Protein 8C4X (pdb70)

InterPro domains:
  IPR000209 Peptidase S8/S53 domain [PF00082] (148-367)
  IPR010259 Peptidase S8 propeptide/proteinase inhibitor I9 [PF05922] (63-108)
  IPR015500 Peptidase S8, subtilisin-related [PR00723] (141-160)
  IPR015500 Peptidase S8, subtilisin-related [PR00723] (177-190)
  IPR015500 Peptidase S8, subtilisin-related [PR00723] (328-344)
  IPR022398 Peptidase S8, subtilisin, His-active site [PS00137] (181-191)
  IPR023827 Peptidase S8, subtilisin, Asp-active site [PS00136] (146-157)
  IPR023828 Peptidase S8, subtilisin, Ser-active site [PS00138] (329-339)
  IPR034193 Proteinase K-like catalytic domain [cd04077] (119-366)
  IPR036852 Peptidase S8/S53 domain superfamily [G3DSA:3.40.50.200] (111-385)
  IPR036852 Peptidase S8/S53 domain superfamily [SSF52743] (116-366)
  IPR037045 Peptidase S8 propeptide/proteinase inhibitor I9 superfamily [G3DSA:3.30.70.80] (44-109)
  IPR050131 Subtilisin-like serine protease [PTHR43806] (38-366)

Solvent-accessible surface area: 12146 Å² total; per-residue (Å²): 79,67,31,106,110,17,60,4,36,0,0,3,0,0,28,26,58,88,62,118,48,64,80,24,0,56,36,125,26,42,0,67,47,1,9,0,6,1,0,0,0,0,0,62,27,79,8,100,13,0,51,81,48,9,66,29,50,56,24,10,75,77,41,121,2,66,9,50,39,0,13,0,0,0,0,0,0,1,0,0,0,54,36,27,0,0,0,21,34,0,39,0,53,0,0,19,0,0,54,70,91,0,33,11,34,3,3,3,0,0,5,0,0,20,59,0,4,61,76,25,94,112,37,0,0,0,0,0,0,0,4,4,26,134,9,68,6,0,14,58,0,0,38,56,0,2,74,18,22,0,1,0,0,0,2,1,0,47,72,81,38,42,0,38,85,32,0,0,4,21,4,73,27,0,0,0,0,0,0,0,28,49,96,7,28,40,2,89,47,0,0,57,5,92,26,0,39,0,0,0,0,0,17,64,1,25,0,0,52,51,118,38,25,69,45,72,48,57,1,0,1,2,0,0,0,1,0,0,0,0,0,0,2,20,4,41,60,116,35,70,27,56,30,52,62,0,48,57,40,2,40,93,57,11,8,87,52,30,7,82,63,41,50,116,56,10,43,42,34,0,1,12,7,73,64,38,70,121,61,20,101,32,59,120,25,60,108,84,60,34,33,90,28,15,11,0,0,17,8,118,159,79,41,56,13,89,55,9,2,77,146,94,58,12,156,29,79,38,112,5,65,105,0,13,49,0,0,0,0,118,7,87,120,82,50,23,67,131,1,84,62,7,92,14,5,48,40,4,18,15,0,20,62,4,63,46,9

Structure (mmCIF, N/CA/C/O backbone):
data_8C4X
#
_entry.id   8C4X
#
_cell.length_a   40.482
_cell.length_b   64.175
_cell.length_c   62.959
_cell.angle_alpha   90.00
_cell.angle_beta   96.16
_cell.angle_gamma   90.00
#
_symmetry.space_group_name_H-M   'P 1 21 1'
#
loop_
_entity.id
_entity.type
_entity.pdbx_description
1 polymer Protease
2 polymer Protease
3 non-polymer (4S)-2-METHYL-2,4-PENTANEDIOL
4 non-polymer 2-AMINO-2-HYDROXYMETHYL-PROPANE-1,3-DIOL
5 non-polymer 'CALCIUM ION'
6 water water
#
loop_
_atom_site.group_PDB
_atom_site.id
_atom_site.type_symbol
_atom_site.label_atom_id
_atom_site.label_alt_id
_atom_site.label_comp_id
_atom_site.label_asym_id
_atom_site.label_entity_id
_atom_site.label_seq_id
_atom_site.pdbx_PDB_ins_code
_atom_site.Cartn_x
_atom_site.Cartn_y
_atom_site.Cartn_z
_atom_site.occupancy
_atom_site.B_iso_or_equiv
_atom_site.auth_seq_id
_atom_site.auth_comp_id
_atom_site.auth_asym_id
_atom_site.auth_atom_id
_atom_site.pdbx_PDB_model_num
ATOM 1 N N . ALA A 1 1 ? 39.247 22.678 51.409 1.00 18.07 1 ALA A N 1
ATOM 2 C CA . ALA A 1 1 ? 39.408 24.052 51.881 1.00 16.29 1 ALA A CA 1
ATOM 3 C C . ALA A 1 1 ? 38.069 24.598 52.351 1.00 14.58 1 ALA A C 1
ATOM 4 O O . ALA A 1 1 ? 37.021 24.152 51.898 1.00 14.50 1 ALA A O 1
ATOM 6 N N . THR A 1 2 ? 38.102 25.583 53.239 1.00 14.00 2 THR A N 1
ATOM 7 C CA . THR A 1 2 ? 36.891 26.215 53.740 1.00 13.59 2 THR A CA 1
ATOM 8 C C . THR A 1 2 ? 37.021 27.721 53.619 1.00 14.59 2 THR A C 1
ATOM 9 O O . THR A 1 2 ? 38.000 28.309 54.092 1.00 17.87 2 THR A O 1
ATOM 13 N N . GLN A 1 3 ? 36.044 28.337 52.960 1.00 12.23 3 GLN A N 1
ATOM 14 C CA . GLN A 1 3 ? 35.905 29.785 52.921 1.00 13.58 3 GLN A CA 1
ATOM 15 C C . GLN A 1 3 ? 35.020 30.185 54.092 1.00 17.94 3 GLN A C 1
ATOM 16 O O . GLN A 1 3 ? 33.816 29.902 54.099 1.00 16.16 3 GLN A O 1
ATOM 22 N N . ASN A 1 4 ? 35.614 30.812 55.096 1.00 17.10 4 ASN A N 1
ATOM 23 C CA . ASN A 1 4 ? 34.829 31.261 56.228 1.00 20.22 4 ASN A CA 1
ATOM 24 C C . ASN A 1 4 ? 34.198 32.611 55.915 1.00 15.28 4 ASN A C 1
ATOM 25 O O . ASN A 1 4 ? 34.778 33.441 55.205 1.00 18.26 4 ASN A O 1
ATOM 30 N N . ASN A 1 5 ? 32.978 32.802 56.402 1.00 14.94 5 ASN A N 1
ATOM 31 C CA . ASN A 1 5 ? 32.211 34.018 56.158 1.00 15.38 5 ASN A CA 1
ATOM 32 C C . ASN A 1 5 ? 32.149 34.377 54.672 1.00 17.08 5 ASN A C 1
ATOM 33 O O . ASN A 1 5 ? 32.529 35.486 54.276 1.00 16.88 5 ASN A O 1
ATOM 38 N N . PRO A 1 6 ? 31.666 33.474 53.824 1.00 15.88 6 PRO A N 1
ATOM 39 C CA . PRO A 1 6 ? 31.506 33.811 52.408 1.00 16.16 6 PRO A CA 1
ATOM 40 C C . PRO A 1 6 ? 30.651 35.057 52.255 1.00 14.21 6 PRO A C 1
ATOM 41 O O . PRO A 1 6 ? 29.674 35.248 52.998 1.00 15.85 6 PRO A O 1
ATOM 45 N N . PRO A 1 7 ? 30.984 35.928 51.300 1.00 14.16 7 PRO A N 1
ATOM 46 C CA . PRO A 1 7 ? 30.263 37.201 51.147 1.00 13.73 7 PRO A CA 1
ATOM 47 C C . PRO A 1 7 ? 28.904 37.088 50.475 1.00 14.68 7 PRO A C 1
ATOM 48 O O . PRO A 1 7 ? 28.246 38.112 50.264 1.00 17.81 7 PRO A O 1
ATOM 52 N N . SER A 1 8 ? 28.479 35.889 50.099 1.00 12.04 8 SER A N 1
ATOM 53 C CA . SER A 1 8 ? 27.120 35.662 49.634 1.00 11.93 8 SER A CA 1
ATOM 54 C C . SER A 1 8 ? 26.578 34.437 50.343 1.00 11.49 8 SER A C 1
ATOM 55 O O . SER A 1 8 ? 27.247 33.397 50.388 1.00 12.56 8 SER A O 1
ATOM 58 N N . TRP A 1 9 ? 25.360 34.551 50.881 1.00 12.93 9 TRP A N 1
ATOM 59 C CA . TRP A 1 9 ? 24.768 33.449 51.626 1.00 11.27 9 TRP A CA 1
ATOM 60 C C . TRP A 1 9 ? 24.494 32.243 50.748 1.00 8.87 9 TRP A C 1
ATOM 61 O O . TRP A 1 9 ? 24.366 31.129 51.269 1.00 11.69 9 TRP A O 1
ATOM 72 N N . GLY A 1 10 ? 24.405 32.446 49.433 1.00 11.80 10 GLY A N 1
ATOM 73 C CA . GLY A 1 10 ? 24.103 31.332 48.548 1.00 9.94 10 GLY A CA 1
ATOM 74 C C . GLY A 1 10 ? 25.158 30.247 48.601 1.00 10.43 10 GLY A C 1
ATOM 75 O O . GLY A 1 10 ? 24.838 29.058 48.635 1.00 10.12 10 GLY A O 1
ATOM 76 N N . LEU A 1 11 ? 26.435 30.638 48.594 1.00 10.22 11 LEU A N 1
ATOM 77 C CA . LEU A 1 11 ? 27.507 29.656 48.743 1.00 9.60 11 LEU A CA 1
ATOM 78 C C . LEU A 1 11 ? 27.369 28.897 50.058 1.00 9.30 11 LEU A C 1
ATOM 79 O O . LEU A 1 11 ? 27.473 27.668 50.106 1.00 12.23 11 LEU A O 1
ATOM 84 N N . ASP A 1 12 ? 27.183 29.644 51.146 1.00 10.85 12 ASP A N 1
ATOM 85 C CA . ASP A 1 12 ? 26.950 29.068 52.464 1.00 12.04 12 ASP A CA 1
ATOM 86 C C . ASP A 1 12 ? 25.853 28.003 52.424 1.00 10.96 12 ASP A C 1
ATOM 87 O O . ASP A 1 12 ? 26.017 26.893 52.948 1.00 12.33 12 ASP A O 1
ATOM 92 N N . ARG A 1 13 ? 24.721 28.326 51.790 1.00 10.11 13 ARG A N 1
ATOM 93 C CA . ARG A 1 13 ? 23.557 27.453 51.847 1.00 10.56 13 ARG A CA 1
ATOM 94 C C . ARG A 1 13 ? 23.782 26.127 51.116 1.00 11.53 13 ARG A C 1
ATOM 95 O O . ARG A 1 13 ? 23.257 25.089 51.542 1.00 10.62 13 ARG A O 1
ATOM 103 N N . ILE A 1 14 ? 24.479 26.142 49.968 1.00 12.52 14 ILE A N 1
ATOM 104 C CA . ILE A 1 14 ? 24.510 24.930 49.148 1.00 11.70 14 ILE A CA 1
ATOM 105 C C . ILE A 1 14 ? 25.456 23.866 49.674 1.00 11.93 14 ILE A C 1
ATOM 106 O O . ILE A 1 14 ? 25.469 22.746 49.147 1.00 13.44 14 ILE A O 1
ATOM 111 N N . ASP A 1 15 ? 26.227 24.155 50.716 1.00 13.23 15 ASP A N 1
ATOM 112 C CA A ASP A 1 15 ? 27.166 23.209 51.289 0.65 12.10 15 ASP A CA 1
ATOM 113 C CA B ASP A 1 15 ? 27.135 23.141 51.244 0.35 12.18 15 ASP A CA 1
ATOM 114 C C . ASP A 1 15 ? 26.641 22.572 52.571 1.00 13.91 15 ASP A C 1
ATOM 115 O O . ASP A 1 15 ? 27.422 21.992 53.331 1.00 16.73 15 ASP A O 1
ATOM 124 N N . GLN A 1 16 ? 25.341 22.687 52.842 1.00 12.84 16 GLN A N 1
ATOM 125 C CA . GLN A 1 16 ? 24.772 22.112 54.049 1.00 12.24 16 GLN A CA 1
ATOM 126 C C . GLN A 1 16 ? 23.321 21.749 53.780 1.00 15.06 16 GLN A C 1
ATOM 127 O O . GLN A 1 16 ? 22.685 22.276 52.865 1.00 14.31 16 GLN A O 1
ATOM 133 N N . THR A 1 17 ? 22.798 20.844 54.602 1.00 14.55 17 THR A N 1
ATOM 134 C CA . THR A 1 17 ? 21.441 20.359 54.379 1.00 14.03 17 THR A CA 1
ATOM 135 C C . THR A 1 17 ? 20.404 21.301 54.983 1.00 14.59 17 THR A C 1
ATOM 136 O O . THR A 1 17 ? 19.471 21.728 54.297 1.00 12.37 17 THR A O 1
ATOM 140 N N . ASN A 1 18 ? 20.560 21.669 56.251 1.00 13.71 18 ASN A N 1
ATOM 141 C CA . ASN A 1 18 ? 19.543 22.444 56.948 1.00 14.90 18 ASN A CA 1
ATOM 142 C C . ASN A 1 18 ? 20.086 23.799 57.379 1.00 14.09 18 ASN A C 1
ATOM 143 O O . ASN A 1 18 ? 21.289 23.963 57.597 1.00 15.96 18 ASN A O 1
ATOM 148 N N . LEU A 1 19 ? 19.182 24.772 57.517 1.00 14.13 19 LEU A N 1
ATOM 149 C CA . LEU A 1 19 ? 19.490 25.975 58.272 1.00 14.09 19 LEU A CA 1
ATOM 150 C C . LEU A 1 19 ? 19.726 25.597 59.739 1.00 14.44 19 LEU A C 1
ATOM 151 O O . LEU A 1 19 ? 19.280 24.545 60.198 1.00 16.42 19 LEU A O 1
ATOM 156 N N . PRO A 1 20 ? 20.427 26.443 60.499 1.00 13.83 20 PRO A N 1
ATOM 157 C CA . PRO A 1 20 ? 20.903 27.783 60.157 1.00 14.38 20 PRO A CA 1
ATOM 158 C C . PRO A 1 20 ? 22.172 27.778 59.329 1.00 14.81 20 PRO A C 1
ATOM 159 O O . PRO A 1 20 ? 22.939 26.818 59.393 1.00 15.91 20 PRO A O 1
ATOM 163 N N . LEU A 1 21 ? 22.380 28.855 58.573 1.00 12.91 21 LEU A N 1
ATOM 164 C CA . LEU A 1 21 ? 23.608 29.016 57.799 1.00 13.31 21 LEU A CA 1
ATOM 165 C C . LEU A 1 21 ? 24.835 28.874 58.692 1.00 17.55 21 LEU A C 1
ATOM 166 O O . LEU A 1 21 ? 24.882 29.409 59.804 1.00 18.57 21 LEU A O 1
ATOM 171 N N . SER A 1 22 ? 25.841 28.153 58.195 1.00 14.72 22 SER A N 1
ATOM 172 C CA . SER A 1 22 ? 27.064 27.925 58.957 1.00 13.93 22 SER A CA 1
ATOM 173 C C . SER A 1 22 ? 28.073 29.054 58.821 1.00 13.69 22 SER A C 1
ATOM 174 O O . SER A 1 22 ? 29.109 29.020 59.501 1.00 18.39 22 SER A O 1
ATOM 177 N N . ARG A 1 23 ? 27.802 30.047 57.979 1.00 14.23 23 ARG A N 1
ATOM 178 C CA . ARG A 1 23 ? 28.769 31.101 57.688 1.00 13.52 23 ARG A CA 1
ATOM 179 C C . ARG A 1 23 ? 30.075 30.495 57.172 1.00 15.35 23 ARG A C 1
ATOM 180 O O . ARG A 1 23 ? 31.169 30.918 57.547 1.00 17.19 23 ARG A O 1
ATOM 184 N N . SER A 1 24 ? 29.959 29.459 56.340 1.00 14.12 24 SER A N 1
ATOM 185 C CA . SER A 1 24 ? 31.147 28.827 55.781 1.00 16.50 24 SER A CA 1
ATOM 186 C C . SER A 1 24 ? 30.779 28.055 54.519 1.00 15.63 24 SER A C 1
ATOM 187 O O . SER A 1 24 ? 29.671 27.523 54.390 1.00 14.04 24 SER A O 1
ATOM 190 N N . TYR A 1 25 ? 31.733 27.998 53.592 1.00 12.98 25 TYR A N 1
ATOM 191 C CA . TYR A 1 25 ? 31.588 27.269 52.339 1.00 12.03 25 TYR A CA 1
ATOM 192 C C . TYR A 1 25 ? 32.811 26.375 52.174 1.00 10.48 25 TYR A C 1
ATOM 193 O O . TYR A 1 25 ? 33.927 26.873 52.005 1.00 13.23 25 TYR A O 1
ATOM 202 N N . THR A 1 26 ? 32.609 25.065 52.243 1.00 11.11 26 THR A N 1
ATOM 203 C CA . THR A 1 26 ? 33.687 24.099 52.091 1.00 12.35 26 THR A CA 1
ATOM 204 C C . THR A 1 26 ? 33.705 23.555 50.667 1.00 14.06 26 THR A C 1
ATOM 205 O O . THR A 1 26 ? 32.657 23.302 50.069 1.00 14.35 26 THR A O 1
ATOM 209 N N . TYR A 1 27 ? 34.905 23.401 50.116 1.00 13.04 27 TYR A N 1
ATOM 210 C CA . TYR A 1 27 ? 35.038 22.871 48.769 1.00 15.39 27 TYR A CA 1
ATOM 211 C C . TYR A 1 27 ? 36.303 22.037 48.709 1.00 13.93 27 TYR A C 1
ATOM 212 O O . TYR A 1 27 ? 37.350 22.435 49.241 1.00 17.80 27 TYR A O 1
ATOM 221 N N A ASN A 1 28 ? 36.186 20.841 48.147 0.44 13.03 28 ASN A N 1
ATOM 222 N N B ASN A 1 28 ? 36.221 20.911 47.992 0.56 12.81 28 ASN A N 1
ATOM 223 C CA A ASN A 1 28 ? 37.392 20.116 47.790 0.44 15.65 28 ASN A CA 1
ATOM 224 C CA B ASN A 1 28 ? 37.347 20.003 47.824 0.56 15.65 28 ASN A CA 1
ATOM 225 C C A ASN A 1 28 ? 37.876 20.602 46.435 0.44 15.49 28 ASN A C 1
ATOM 226 C C B ASN A 1 28 ? 37.822 19.868 46.380 0.56 16.48 28 ASN A C 1
ATOM 227 O O A ASN A 1 28 ? 38.922 21.248 46.318 0.44 13.89 28 ASN A O 1
ATOM 228 O O B ASN A 1 28 ? 38.864 19.249 46.150 0.56 19.18 28 ASN A O 1
ATOM 237 N N . SER A 1 29 ? 37.068 20.390 45.415 1.00 15.97 29 SER A N 1
ATOM 238 C CA . SER A 1 29 ? 37.498 20.736 44.076 1.00 14.06 29 SER A CA 1
ATOM 239 C C . SER A 1 29 ? 37.301 22.231 43.894 1.00 10.89 29 SER A C 1
ATOM 240 O O . SER A 1 29 ? 36.442 22.841 44.536 1.00 12.71 29 SER A O 1
ATOM 243 N N . THR A 1 30 ? 38.090 22.815 43.000 1.00 10.40 30 THR A N 1
ATOM 244 C CA . THR A 1 30 ? 37.866 24.181 42.562 1.00 10.76 30 THR A CA 1
ATOM 245 C C . THR A 1 30 ? 37.387 24.235 41.121 1.00 12.06 30 THR A C 1
ATOM 246 O O . THR A 1 30 ? 37.260 25.325 40.567 1.00 10.47 30 THR A O 1
ATOM 250 N N . GLY A 1 31 ? 37.135 23.090 40.493 1.00 9.92 31 GLY A N 1
ATOM 251 C CA . GLY A 1 31 ? 36.755 23.111 39.091 1.00 8.89 31 GLY A CA 1
ATOM 252 C C . GLY A 1 31 ? 37.885 23.438 38.140 1.00 10.22 31 GLY A C 1
ATOM 253 O O . GLY A 1 31 ? 37.632 23.798 36.987 1.00 11.34 31 GLY A O 1
ATOM 254 N N . ALA A 1 32 ? 39.130 23.277 38.576 1.00 10.00 32 ALA A N 1
ATOM 255 C CA . ALA A 1 32 ? 40.261 23.596 37.717 1.00 11.60 32 ALA A CA 1
ATOM 256 C C . ALA A 1 32 ? 40.234 22.727 36.467 1.00 11.69 32 ALA A C 1
ATOM 257 O O . ALA A 1 32 ? 40.040 21.509 36.542 1.00 12.42 32 ALA A O 1
ATOM 259 N N . GLY A 1 33 ? 40.422 23.361 35.314 1.00 9.56 33 GLY A N 1
ATOM 260 C CA . GLY A 1 33 ? 40.423 22.665 34.047 1.00 9.68 33 GLY A CA 1
ATOM 261 C C . GLY A 1 33 ? 39.061 22.488 33.408 1.00 10.13 33 GLY A C 1
ATOM 262 O O . GLY A 1 33 ? 38.985 21.976 32.283 1.00 11.59 33 GLY A O 1
ATOM 263 N N . VAL A 1 34 ? 37.983 22.879 34.083 1.00 10.05 34 VAL A N 1
ATOM 264 C CA . VAL A 1 34 ? 36.655 22.828 33.491 1.00 9.41 34 VAL A CA 1
ATOM 265 C C . VAL A 1 34 ? 36.342 24.182 32.878 1.00 7.16 34 VAL A C 1
ATOM 266 O O . VAL A 1 34 ? 36.727 25.231 33.415 1.00 10.20 34 VAL A O 1
ATOM 270 N N . ASN A 1 35 ? 35.653 24.165 31.743 1.00 7.76 35 ASN A N 1
ATOM 271 C CA . ASN A 1 35 ? 35.268 25.380 31.036 1.00 7.80 35 ASN A CA 1
ATOM 272 C C . ASN A 1 35 ? 33.789 25.662 31.252 1.00 9.92 35 ASN A C 1
ATOM 273 O O . ASN A 1 35 ? 32.945 24.822 30.935 1.00 10.51 35 ASN A O 1
ATOM 278 N N . ALA A 1 36 ? 33.486 26.844 31.792 1.00 7.53 36 ALA A N 1
ATOM 279 C CA . ALA A 1 36 ? 32.121 27.253 32.112 1.00 7.09 36 ALA A CA 1
ATOM 280 C C . ALA A 1 36 ? 31.736 28.379 31.157 1.00 9.13 36 ALA A C 1
ATOM 281 O O . ALA A 1 36 ? 32.287 29.486 31.247 1.00 9.56 36 ALA A O 1
ATOM 283 N N . TYR A 1 37 ? 30.809 28.087 30.239 1.00 8.63 37 TYR A N 1
ATOM 284 C CA . TYR A 1 37 ? 30.388 29.035 29.210 1.00 7.97 37 TYR A CA 1
ATOM 285 C C . TYR A 1 37 ? 29.189 29.826 29.729 1.00 8.23 37 TYR A C 1
ATOM 286 O O . TYR A 1 37 ? 28.118 29.262 29.979 1.00 10.35 37 TYR A O 1
ATOM 295 N N . ILE A 1 38 ? 29.384 31.124 29.925 1.00 9.41 38 ILE A N 1
ATOM 296 C CA . ILE A 1 38 ? 28.372 32.006 30.497 1.00 7.54 38 ILE A CA 1
ATOM 297 C C . ILE A 1 38 ? 27.689 32.700 29.327 1.00 9.05 38 ILE A C 1
ATOM 298 O O . ILE A 1 38 ? 28.236 33.640 28.748 1.00 9.00 38 ILE A O 1
ATOM 303 N N . ILE A 1 39 ? 26.490 32.236 28.984 1.00 7.06 39 ILE A N 1
ATOM 304 C CA . ILE A 1 39 ? 25.750 32.731 27.826 1.00 8.83 39 ILE A CA 1
ATOM 305 C C . ILE A 1 39 ? 24.839 33.823 28.368 1.00 8.98 39 ILE A C 1
ATOM 306 O O . ILE A 1 39 ? 23.828 33.540 29.016 1.00 9.53 39 ILE A O 1
ATOM 311 N N . ASP A 1 40 ? 25.222 35.078 28.151 1.00 7.37 40 ASP A N 1
ATOM 312 C CA . ASP A 1 40 ? 24.629 36.154 28.932 1.00 8.82 40 ASP A CA 1
ATOM 313 C C . ASP A 1 40 ? 24.992 37.489 28.301 1.00 8.88 40 ASP A C 1
ATOM 314 O O . ASP A 1 40 ? 25.151 37.583 27.082 1.00 9.51 40 ASP A O 1
ATOM 319 N N . THR A 1 41 ? 25.159 38.520 29.121 1.00 9.67 41 THR A N 1
ATOM 320 C CA . THR A 1 41 ? 25.496 39.844 28.605 1.00 8.86 41 THR A CA 1
ATOM 321 C C . THR A 1 41 ? 26.985 40.025 28.352 1.00 8.69 41 THR A C 1
ATOM 322 O O . THR A 1 41 ? 27.402 41.149 28.035 1.00 10.35 41 THR A O 1
ATOM 326 N N . GLY A 1 42 ? 27.791 38.968 28.456 1.00 9.78 42 GLY A N 1
ATOM 327 C CA . GLY A 1 42 ? 29.235 39.103 28.417 1.00 10.25 42 GLY A CA 1
ATOM 328 C C . GLY A 1 42 ? 29.806 39.105 29.819 1.00 10.82 42 GLY A C 1
ATOM 329 O O . GLY A 1 42 ? 29.085 39.093 30.819 1.00 11.26 42 GLY A O 1
ATOM 330 N N . ILE A 1 43 ? 31.139 39.125 29.899 1.00 11.19 43 ILE A N 1
ATOM 331 C CA . ILE A 1 43 ? 31.830 39.173 31.182 1.00 12.34 43 ILE A CA 1
ATOM 332 C C . ILE A 1 43 ? 32.730 40.400 31.218 1.00 8.95 43 ILE A C 1
ATOM 333 O O . ILE A 1 43 ? 33.424 40.700 30.237 1.00 10.89 43 ILE A O 1
ATOM 338 N N . TYR A 1 44 ? 32.711 41.108 32.351 1.00 9.63 44 TYR A N 1
ATOM 339 C CA . TYR A 1 44 ? 33.719 42.128 32.640 1.00 10.74 44 TYR A CA 1
ATOM 340 C C . TYR A 1 44 ? 34.935 41.359 33.139 1.00 10.19 44 TYR A C 1
ATOM 341 O O . TYR A 1 44 ? 35.097 41.113 34.339 1.00 10.68 44 TYR A O 1
ATOM 350 N N . THR A 1 45 ? 35.783 40.956 32.185 1.00 11.78 45 THR A N 1
ATOM 351 C CA . THR A 1 45 ? 36.837 39.979 32.454 1.00 12.05 45 THR A CA 1
ATOM 352 C C . THR A 1 45 ? 37.928 40.518 33.367 1.00 11.41 45 THR A C 1
ATOM 353 O O . THR A 1 45 ? 38.665 39.722 33.960 1.00 13.35 45 THR A O 1
ATOM 357 N N . ALA A 1 46 ? 38.049 41.835 33.503 1.00 11.14 46 ALA A N 1
ATOM 358 C CA . ALA A 1 46 ? 39.089 42.420 34.335 1.00 13.84 46 ALA A CA 1
ATOM 359 C C . ALA A 1 46 ? 38.764 42.389 35.820 1.00 14.03 46 ALA A C 1
ATOM 360 O O . ALA A 1 46 ? 39.631 42.728 36.627 1.00 17.84 46 ALA A O 1
ATOM 362 N N . HIS A 1 47 ? 37.551 41.998 36.204 1.00 12.51 47 HIS A N 1
ATOM 363 C CA . HIS A 1 47 ? 37.193 41.991 37.617 1.00 11.55 47 HIS A CA 1
ATOM 364 C C . HIS A 1 47 ? 38.206 41.196 38.433 1.00 12.81 47 HIS A C 1
ATOM 365 O O . HIS A 1 47 ? 38.615 40.096 38.052 1.00 12.95 47 HIS A O 1
ATOM 372 N N . SER A 1 48 ? 38.585 41.746 39.591 1.00 12.16 48 SER A N 1
ATOM 373 C CA . SER A 1 48 ? 39.612 41.096 40.399 1.00 13.03 48 SER A CA 1
ATOM 374 C C . SER A 1 48 ? 39.187 39.713 40.891 1.00 11.45 48 SER A C 1
ATOM 375 O O . SER A 1 48 ? 40.054 38.865 41.147 1.00 11.40 48 SER A O 1
ATOM 378 N N . ASP A 1 49 ? 37.879 39.462 41.036 1.00 11.74 49 ASP A N 1
ATOM 379 C CA . ASP A 1 49 ? 37.452 38.161 41.547 1.00 11.15 49 ASP A CA 1
ATOM 380 C C . ASP A 1 49 ? 37.633 37.044 40.533 1.00 9.86 49 ASP A C 1
ATOM 381 O O . ASP A 1 49 ? 37.487 35.872 40.898 1.00 11.03 49 ASP A O 1
ATOM 386 N N . PHE A 1 50 ? 37.942 37.361 39.285 1.00 10.38 50 PHE A N 1
ATOM 387 C CA . PHE A 1 50 ? 38.184 36.332 38.298 1.00 9.10 50 PHE A CA 1
ATOM 388 C C . PHE A 1 50 ? 39.659 36.002 38.150 1.00 8.24 50 PHE A C 1
ATOM 389 O O . PHE A 1 50 ? 39.990 35.078 37.404 1.00 9.75 50 PHE A O 1
ATOM 397 N N . GLY A 1 51 ? 40.550 36.729 38.819 1.00 10.24 51 GLY A N 1
ATOM 398 C CA . GLY A 1 51 ? 41.947 36.543 38.462 1.00 9.33 51 GLY A CA 1
ATOM 399 C C . GLY A 1 51 ? 42.098 36.720 36.967 1.00 11.88 51 GLY A C 1
ATOM 400 O O . GLY A 1 51 ? 41.505 37.626 36.371 1.00 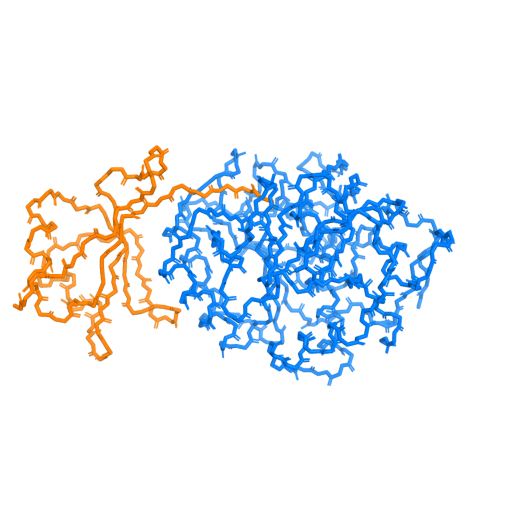12.68 51 GLY A O 1
ATOM 401 N N . GLY A 1 52 ? 42.876 35.837 36.338 1.00 10.75 52 GLY A N 1
ATOM 402 C CA . GLY A 1 52 ? 43.018 35.864 34.891 1.00 11.89 52 GLY A CA 1
ATOM 403 C C . GLY A 1 52 ? 42.170 34.822 34.188 1.00 9.38 52 GLY A C 1
ATOM 404 O O . GLY A 1 52 ? 42.427 34.483 33.028 1.00 10.61 52 GLY A O 1
ATOM 405 N N . ARG A 1 53 ? 41.142 34.311 34.879 1.00 10.03 53 ARG A N 1
ATOM 406 C CA . ARG A 1 53 ? 40.427 33.123 34.418 1.00 8.49 53 ARG A CA 1
ATOM 407 C C . ARG A 1 53 ? 39.245 33.416 33.511 1.00 11.03 53 ARG A C 1
ATOM 408 O O . ARG A 1 53 ? 38.637 32.462 33.006 1.00 11.25 53 ARG A O 1
ATOM 416 N N . ALA A 1 54 ? 38.878 34.681 33.308 1.00 10.94 54 ALA A N 1
ATOM 417 C CA . ALA A 1 54 ? 37.732 35.029 32.479 1.00 11.40 54 ALA A CA 1
ATOM 418 C C . ALA A 1 54 ? 38.186 35.599 31.142 1.00 9.74 54 ALA A C 1
ATOM 419 O O . ALA A 1 54 ? 39.001 36.532 31.085 1.00 12.37 54 ALA A O 1
ATOM 421 N N . THR A 1 55 ? 37.619 35.061 30.071 1.00 8.81 55 THR A N 1
ATOM 422 C CA . THR A 1 55 ? 37.879 35.508 28.712 1.00 10.93 55 THR A CA 1
ATOM 423 C C . THR A 1 55 ? 36.578 35.402 27.942 1.00 11.02 55 THR A C 1
ATOM 424 O O . THR A 1 55 ? 35.891 34.384 28.043 1.00 13.11 55 THR A O 1
ATOM 428 N N . ASN A 1 56 ? 36.232 36.431 27.182 1.00 11.10 56 ASN A N 1
ATOM 429 C CA . ASN A 1 56 ? 35.088 36.318 26.290 1.00 10.22 56 ASN A CA 1
ATOM 430 C C . ASN A 1 56 ? 35.522 35.655 24.990 1.00 12.11 56 ASN A C 1
ATOM 431 O O . ASN A 1 56 ? 36.577 35.974 24.435 1.00 15.75 56 ASN A O 1
ATOM 436 N N . VAL A 1 57 ? 34.718 34.703 24.523 1.00 10.14 57 VAL A N 1
ATOM 437 C CA . VAL A 1 57 ? 35.086 33.895 23.369 1.00 11.04 57 VAL A CA 1
ATOM 438 C C . VAL A 1 57 ? 34.149 34.080 22.187 1.00 11.27 57 VAL A C 1
ATOM 439 O O . VAL A 1 57 ? 34.513 33.684 21.066 1.00 14.27 57 VAL A O 1
ATOM 443 N N . TYR A 1 58 ? 32.965 34.669 22.371 1.00 9.64 58 TYR A N 1
ATOM 444 C CA . TYR A 1 58 ? 32.049 34.857 21.255 1.00 11.75 58 TYR A CA 1
ATOM 445 C C . TYR A 1 58 ? 31.093 35.994 21.570 1.00 10.87 58 TYR A C 1
ATOM 446 O O . TYR A 1 58 ? 30.694 36.175 22.722 1.00 11.06 58 TYR A O 1
ATOM 455 N N . ASP A 1 59 ? 30.740 36.765 20.542 1.00 11.70 59 ASP A N 1
ATOM 456 C CA . ASP A 1 59 ? 29.785 37.863 20.676 1.00 12.40 59 ASP A CA 1
ATOM 457 C C . ASP A 1 59 ? 28.826 37.763 19.497 1.00 12.05 59 ASP A C 1
ATOM 458 O O . ASP A 1 59 ? 29.231 37.978 18.351 1.00 13.31 59 ASP A O 1
ATOM 463 N N . ALA A 1 60 ? 27.564 37.413 19.772 1.00 11.09 60 ALA A N 1
ATOM 464 C CA . ALA A 1 60 ? 26.552 37.235 18.737 1.00 11.36 60 ALA A CA 1
ATOM 465 C C . ALA A 1 60 ? 26.028 38.552 18.175 1.00 13.01 60 ALA A C 1
ATOM 466 O O . ALA A 1 60 ? 25.322 38.541 17.159 1.00 13.80 60 ALA A O 1
ATOM 468 N N . LEU A 1 61 ? 26.355 39.675 18.810 1.00 11.26 61 LEU A N 1
ATOM 469 C CA . LEU A 1 61 ? 25.806 40.977 18.470 1.00 13.10 61 LEU A CA 1
ATOM 470 C C . LEU A 1 61 ? 26.776 41.828 17.670 1.00 17.61 61 LEU A C 1
ATOM 471 O O . LEU A 1 61 ? 26.481 42.995 17.401 1.00 21.35 61 LEU A O 1
ATOM 476 N N . GLY A 1 62 ? 27.924 41.279 17.300 1.00 15.57 62 GLY A N 1
ATOM 477 C CA . GLY A 1 62 ? 28.932 42.056 16.606 1.00 18.78 62 GLY A CA 1
ATOM 478 C C . GLY A 1 62 ? 29.786 42.934 17.489 1.00 22.82 62 GLY A C 1
ATOM 479 O O . GLY A 1 62 ? 30.544 43.758 16.964 1.00 21.01 62 GLY A O 1
ATOM 480 N N . GLY A 1 63 ? 29.691 42.791 18.808 1.00 15.09 63 GLY A N 1
ATOM 481 C CA . GLY A 1 63 ? 30.511 43.548 19.730 1.00 14.41 63 GLY A CA 1
ATOM 482 C C . GLY A 1 63 ? 31.775 42.810 20.136 1.00 14.22 63 GLY A C 1
ATOM 483 O O . GLY A 1 63 ? 32.177 41.816 19.524 1.00 14.08 63 GLY A O 1
ATOM 484 N N . ASN A 1 64 ? 32.401 43.298 21.208 1.00 14.49 64 ASN A N 1
ATOM 485 C CA . ASN A 1 64 ? 33.702 42.783 21.620 1.00 16.38 64 ASN A CA 1
ATOM 486 C C . ASN A 1 64 ? 33.623 41.792 22.774 1.00 12.97 64 ASN A C 1
ATOM 487 O O . ASN A 1 64 ? 34.656 41.468 23.370 1.00 16.32 64 ASN A O 1
ATOM 492 N N . GLY A 1 65 ? 32.433 41.295 23.102 1.00 10.61 65 GLY A N 1
ATOM 493 C CA . GLY A 1 65 ? 32.280 40.326 24.168 1.00 10.29 65 GLY A CA 1
ATOM 494 C C . GLY A 1 65 ? 32.168 40.902 25.563 1.00 9.65 65 GLY A C 1
ATOM 495 O O . GLY A 1 65 ? 31.637 40.220 26.456 1.00 11.43 65 GLY A O 1
ATOM 496 N N . GLN A 1 66 ? 32.617 42.137 25.783 1.00 10.60 66 GLN A N 1
ATOM 497 C CA . GLN A 1 66 ? 32.648 42.693 27.129 1.00 9.76 66 GLN A CA 1
ATOM 498 C C . GLN A 1 66 ? 31.253 43.005 27.667 1.00 10.34 66 GLN A C 1
ATOM 499 O O . GLN A 1 66 ? 30.384 43.518 26.953 1.00 12.88 66 GLN A O 1
ATOM 505 N N . ASP A 1 67 ? 31.056 42.704 28.946 1.00 9.38 67 ASP A N 1
ATOM 506 C CA . ASP A 1 67 ? 29.819 43.053 29.628 1.00 10.05 67 ASP A CA 1
ATOM 507 C C . ASP A 1 67 ? 29.682 44.575 29.714 1.00 12.65 67 ASP A C 1
ATOM 508 O O . ASP A 1 67 ? 30.601 45.263 30.166 1.00 14.62 67 ASP A O 1
ATOM 513 N N . CYS A 1 68 ? 28.545 45.112 29.246 1.00 11.48 68 CYS A N 1
ATOM 514 C CA . CYS A 1 68 ? 28.204 46.513 29.498 1.00 11.08 68 CYS A CA 1
ATOM 515 C C . CYS A 1 68 ? 26.890 46.633 30.262 1.00 13.68 68 CYS A C 1
ATOM 516 O O . CYS A 1 68 ? 26.299 47.722 30.338 1.00 12.67 68 CYS A O 1
ATOM 519 N N . ASN A 1 69 ? 26.426 45.530 30.846 1.00 10.59 69 ASN A N 1
ATOM 520 C CA . ASN A 1 69 ? 25.235 45.519 31.685 1.00 10.42 69 ASN A CA 1
ATOM 521 C C . ASN A 1 69 ? 25.547 45.248 33.148 1.00 12.74 69 ASN A C 1
ATOM 522 O O . ASN A 1 69 ? 25.087 45.975 34.035 1.00 12.59 69 ASN A O 1
ATOM 527 N N . GLY A 1 70 ? 26.311 44.187 33.415 1.00 9.41 70 GLY A N 1
ATOM 528 C CA . GLY A 1 70 ? 26.631 43.741 34.760 1.00 8.77 70 GLY A CA 1
ATOM 529 C C . GLY A 1 70 ? 26.112 42.348 35.056 1.00 10.61 70 GLY A C 1
ATOM 530 O O . GLY A 1 70 ? 26.739 41.605 35.809 1.00 11.62 70 GLY A O 1
ATOM 531 N N . HIS A 1 71 ? 24.972 41.990 34.469 1.00 9.30 71 HIS A N 1
ATOM 532 C CA . HIS A 1 71 ? 24.315 40.725 34.768 1.00 9.51 71 HIS A CA 1
ATOM 533 C C . HIS A 1 71 ? 25.240 39.536 34.523 1.00 9.62 71 HIS A C 1
ATOM 534 O O . HIS A 1 71 ? 25.382 38.659 35.383 1.00 8.89 71 HIS A O 1
ATOM 541 N N . GLY A 1 72 ? 25.891 39.493 33.360 1.00 7.93 72 GLY A N 1
ATOM 542 C CA . GLY A 1 72 ? 26.735 38.354 33.037 1.00 9.31 72 GLY A CA 1
ATOM 543 C C . GLY A 1 72 ? 27.962 38.257 33.924 1.00 11.65 72 GLY A C 1
ATOM 544 O O . GLY A 1 72 ? 28.428 37.152 34.223 1.00 8.15 72 GLY A O 1
ATOM 545 N N . THR A 1 73 ? 28.497 39.402 34.353 1.00 11.14 73 THR A N 1
ATOM 546 C CA . THR A 1 73 ? 29.606 39.420 35.302 1.00 7.40 73 THR A CA 1
ATOM 547 C C . THR A 1 73 ? 29.177 38.870 36.656 1.00 9.63 73 THR A C 1
ATOM 548 O O . THR A 1 73 ? 29.899 38.083 37.277 1.00 9.66 73 THR A O 1
ATOM 552 N N . HIS A 1 74 ? 27.993 39.281 37.118 1.00 7.86 74 HIS A N 1
ATOM 553 C CA . HIS A 1 74 ? 27.429 38.793 38.370 1.00 8.23 74 HIS A CA 1
ATOM 554 C C . HIS A 1 74 ? 27.248 37.283 38.313 1.00 10.19 74 HIS A C 1
ATOM 555 O O . HIS A 1 74 ? 27.666 36.557 39.218 1.00 7.95 74 HIS A O 1
ATOM 562 N N . VAL A 1 75 ? 26.637 36.804 37.231 1.00 8.17 75 VAL A N 1
ATOM 563 C CA . VAL A 1 75 ? 26.394 35.373 37.052 1.00 8.90 75 VAL A CA 1
ATOM 564 C C . VAL A 1 75 ? 27.715 34.606 36.996 1.00 9.64 75 VAL A C 1
ATOM 565 O O . VAL A 1 75 ? 27.891 33.575 37.662 1.00 7.99 75 VAL A O 1
ATOM 569 N N . ALA A 1 76 ? 28.671 35.105 36.201 1.00 8.87 76 ALA A N 1
ATOM 570 C CA . ALA A 1 76 ? 29.994 34.487 36.145 1.00 6.93 76 ALA A CA 1
ATOM 571 C C . ALA A 1 76 ? 30.646 34.438 37.518 1.00 8.60 76 ALA A C 1
ATOM 572 O O . ALA A 1 76 ? 31.317 33.460 37.858 1.00 9.19 76 ALA A O 1
ATOM 574 N N . GLY A 1 77 ? 30.467 35.486 38.321 1.00 8.10 77 GLY A N 1
ATOM 575 C CA . GLY A 1 77 ? 31.034 35.472 39.660 1.00 9.51 77 GLY A CA 1
ATOM 576 C C . GLY A 1 77 ? 30.461 34.373 40.535 1.00 9.46 77 GLY A C 1
ATOM 577 O O . GLY A 1 77 ? 31.171 33.791 41.359 1.00 10.38 77 GLY A O 1
ATOM 578 N N . THR A 1 78 ? 29.163 34.090 40.393 1.00 8.53 78 THR A N 1
ATOM 579 C CA . THR A 1 78 ? 28.564 33.033 41.208 1.00 6.77 78 THR A CA 1
ATOM 580 C C . THR A 1 78 ? 29.020 31.654 40.736 1.00 9.11 78 THR A C 1
ATOM 581 O O . THR A 1 78 ? 29.238 30.755 41.560 1.00 8.38 78 THR A O 1
ATOM 585 N N . VAL A 1 79 ? 29.200 31.470 39.425 1.00 8.16 79 VAL A N 1
ATOM 586 C CA . VAL A 1 79 ? 29.785 3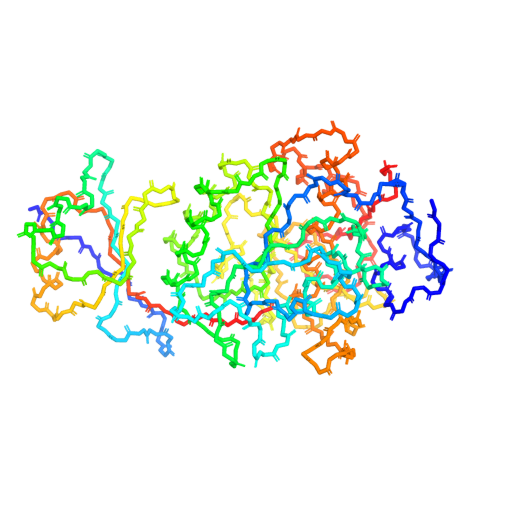0.217 38.947 1.00 7.70 79 VAL A CA 1
ATOM 587 C C . VAL A 1 79 ? 31.187 30.051 39.505 1.00 8.43 79 VAL A C 1
ATOM 588 O O . VAL A 1 79 ? 31.547 28.986 40.021 1.00 8.91 79 VAL A O 1
ATOM 592 N N . GLY A 1 80 ? 32.011 31.087 39.371 1.00 8.72 80 GLY A N 1
ATOM 593 C CA . GLY A 1 80 ? 33.436 30.868 39.517 1.00 7.95 80 GLY A CA 1
ATOM 594 C C . GLY A 1 80 ? 34.322 31.955 40.097 1.00 8.46 80 GLY A C 1
ATOM 595 O O . GLY A 1 80 ? 35.551 31.846 39.999 1.00 9.19 80 GLY A O 1
ATOM 596 N N . GLY A 1 81 ? 33.748 32.990 40.705 1.00 9.76 81 GLY A N 1
ATOM 597 C CA . GLY A 1 81 ? 34.565 33.984 41.380 1.00 9.91 81 GLY A CA 1
ATOM 598 C C . GLY A 1 81 ? 35.336 33.395 42.549 1.00 8.87 81 GLY A C 1
ATOM 599 O O . GLY A 1 81 ? 34.878 32.484 43.234 1.00 9.81 81 GLY A O 1
ATOM 600 N N . ALA A 1 82 ? 36.544 33.920 42.769 1.00 9.89 82 ALA A N 1
ATOM 601 C CA . ALA A 1 82 ? 37.331 33.460 43.910 1.00 8.96 82 ALA A CA 1
ATOM 602 C C . ALA A 1 82 ? 36.566 33.627 45.219 1.00 11.77 82 ALA A C 1
ATOM 603 O O . ALA A 1 82 ? 36.463 32.688 46.026 1.00 11.39 82 ALA A O 1
ATOM 605 N N . ALA A 1 83 ? 36.021 34.816 45.453 1.00 8.89 83 ALA A N 1
ATOM 606 C CA . ALA A 1 83 ? 35.251 35.059 46.669 1.00 11.01 83 ALA A CA 1
ATOM 607 C C . ALA A 1 83 ? 33.774 34.744 46.500 1.00 10.88 83 ALA A C 1
ATOM 608 O O . ALA A 1 83 ? 33.133 34.268 47.449 1.00 12.34 83 ALA A O 1
ATOM 610 N N . TYR A 1 84 ? 33.218 34.982 45.314 1.00 8.88 84 TYR A N 1
ATOM 611 C CA . TYR A 1 84 ? 31.776 34.918 45.122 1.00 9.76 84 TYR A CA 1
ATOM 612 C C . TYR A 1 84 ? 31.301 33.610 44.509 1.00 9.44 84 TYR A C 1
ATOM 613 O O . TYR A 1 84 ? 30.089 33.405 44.400 1.00 10.12 84 TYR A O 1
ATOM 622 N N . GLY A 1 85 ? 32.211 32.706 44.167 1.00 9.32 85 GLY A N 1
ATOM 623 C CA . GLY A 1 85 ? 31.868 31.601 43.290 1.00 8.50 85 GLY A CA 1
ATOM 624 C C . GLY A 1 85 ? 31.882 30.220 43.913 1.00 9.84 85 GLY A C 1
ATOM 625 O O . GLY A 1 85 ? 32.538 29.959 44.929 1.00 9.86 85 GLY A O 1
ATOM 626 N N . VAL A 1 86 ? 31.133 29.322 43.273 1.00 8.74 86 VAL A N 1
ATOM 627 C CA . VAL A 1 86 ? 31.063 27.919 43.669 1.00 8.88 86 VAL A CA 1
ATOM 628 C C . VAL A 1 86 ? 32.324 27.164 43.264 1.00 9.70 86 VAL A C 1
ATOM 629 O O . VAL A 1 86 ? 32.847 26.348 44.037 1.00 9.90 86 VAL A O 1
ATOM 633 N N . ALA A 1 87 ? 32.803 27.390 42.037 1.00 8.20 87 ALA A N 1
ATOM 634 C CA . ALA A 1 87 ? 33.914 26.646 41.435 1.00 8.41 87 ALA A CA 1
ATOM 635 C C . ALA A 1 87 ? 35.036 27.643 41.183 1.00 10.27 87 ALA A C 1
ATOM 636 O O . ALA A 1 87 ? 35.144 28.234 40.103 1.00 10.25 87 ALA A O 1
ATOM 638 N N . LYS A 1 88 ? 35.891 27.809 42.190 1.00 8.83 88 LYS A N 1
ATOM 639 C CA . LYS A 1 88 ? 36.666 29.036 42.321 1.00 8.94 88 LYS A CA 1
ATOM 640 C C . LYS A 1 88 ? 37.898 29.086 41.421 1.00 10.17 88 LYS A C 1
ATOM 641 O O . LYS A 1 88 ? 38.573 30.120 41.383 1.00 10.04 88 LYS A O 1
ATOM 647 N N . ALA A 1 89 ? 38.206 28.010 40.697 1.00 10.06 89 ALA A N 1
ATOM 648 C CA . ALA A 1 89 ? 39.327 28.011 39.764 1.00 10.09 89 ALA A CA 1
ATOM 649 C C . ALA A 1 89 ? 38.897 27.580 38.362 1.00 9.39 89 ALA A C 1
ATOM 650 O O . ALA A 1 89 ? 39.739 27.220 37.532 1.00 10.78 89 ALA A O 1
ATOM 652 N N . VAL A 1 90 ? 37.596 27.610 38.083 1.00 8.92 90 VAL A N 1
ATOM 653 C CA . VAL A 1 90 ? 37.103 27.235 36.764 1.00 8.22 90 VAL A CA 1
ATOM 654 C C . VAL A 1 90 ? 37.552 28.254 35.709 1.00 7.50 90 VAL A C 1
ATOM 655 O O . VAL A 1 90 ? 37.889 29.406 36.007 1.00 9.62 90 VAL A O 1
ATOM 659 N N . ASN A 1 91 ? 37.603 27.809 34.456 1.00 8.71 91 ASN A N 1
ATOM 660 C CA . ASN A 1 91 ? 37.778 28.735 33.340 1.00 8.72 91 ASN A CA 1
ATOM 661 C C . ASN A 1 91 ? 36.429 29.353 33.031 1.00 10.35 91 ASN A C 1
ATOM 662 O O . ASN A 1 91 ? 35.473 28.622 32.768 1.00 10.23 91 ASN A O 1
ATOM 667 N N . LEU A 1 92 ? 36.340 30.687 33.043 1.00 10.17 92 LEU A N 1
ATOM 668 C CA . LEU A 1 92 ? 35.091 31.379 32.744 1.00 7.61 92 LEU A CA 1
ATOM 669 C C . LEU A 1 92 ? 35.152 31.875 31.308 1.00 8.98 92 LEU A C 1
ATOM 670 O O . LEU A 1 92 ? 36.083 32.597 30.943 1.00 9.38 92 LEU A O 1
ATOM 675 N N . ARG A 1 93 ? 34.189 31.469 30.485 1.00 8.94 93 ARG A N 1
ATOM 676 C CA . ARG A 1 93 ? 34.232 31.767 29.046 1.00 7.87 93 ARG A CA 1
ATOM 677 C C . ARG A 1 93 ? 32.960 32.515 28.655 1.00 10.44 93 ARG A C 1
ATOM 678 O O . ARG A 1 93 ? 31.853 31.957 28.693 1.00 10.26 93 ARG A O 1
ATOM 686 N N . GLY A 1 94 ? 33.116 33.788 28.288 1.00 8.72 94 GLY A N 1
ATOM 687 C CA . GLY A 1 94 ? 31.956 34.643 28.041 1.00 10.61 94 GLY A CA 1
ATOM 688 C C . GLY A 1 94 ? 31.406 34.481 26.639 1.00 9.24 94 GLY A C 1
ATOM 689 O O . GLY A 1 94 ? 32.145 34.535 25.650 1.00 9.88 94 GLY A O 1
ATOM 690 N N . VAL A 1 95 ? 30.099 34.288 26.550 1.00 7.70 95 VAL A N 1
ATOM 691 C CA . VAL A 1 95 ? 29.395 34.116 25.283 1.00 8.36 95 VAL A CA 1
ATOM 692 C C . VAL A 1 95 ? 28.323 35.203 25.290 1.00 12.07 95 VAL A C 1
ATOM 693 O O . VAL A 1 95 ? 27.267 35.041 25.924 1.00 10.19 95 VAL A O 1
ATOM 697 N N . ARG A 1 96 ? 28.604 36.333 24.625 1.00 8.80 96 ARG A N 1
ATOM 698 C CA . ARG A 1 96 ? 27.778 37.536 24.745 1.00 10.58 96 ARG A CA 1
ATOM 699 C C . ARG A 1 96 ? 26.639 37.477 23.733 1.00 8.52 96 ARG A C 1
ATOM 700 O O . ARG A 1 96 ? 26.860 37.614 22.525 1.00 9.77 96 ARG A O 1
ATOM 708 N N . VAL A 1 97 ? 25.417 37.275 24.227 1.00 9.15 97 VAL A N 1
ATOM 709 C CA . VAL A 1 97 ? 24.217 37.246 23.396 1.00 10.49 97 VAL A CA 1
ATOM 710 C C . VAL A 1 97 ? 23.200 38.299 23.807 1.00 9.86 97 VAL A C 1
ATOM 711 O O . VAL A 1 97 ? 22.144 38.401 23.178 1.00 11.67 97 VAL A O 1
ATOM 715 N N . LEU A 1 98 ? 23.462 39.056 24.863 1.00 9.22 98 LEU A N 1
ATOM 716 C CA . LEU A 1 98 ? 22.558 40.105 25.318 1.00 8.46 98 LEU A CA 1
ATOM 717 C C . LEU A 1 98 ? 23.315 41.421 25.367 1.00 10.09 98 LEU A C 1
ATOM 718 O O . LEU A 1 98 ? 24.522 41.443 25.630 1.00 10.32 98 LEU A O 1
ATOM 723 N N . ASN A 1 99 ? 22.585 42.515 25.133 1.00 9.60 99 ASN A N 1
ATOM 724 C CA . ASN A 1 99 ? 23.171 43.833 24.916 1.00 8.66 99 ASN A CA 1
ATOM 725 C C . ASN A 1 99 ? 23.394 44.561 26.248 1.00 9.14 99 ASN A C 1
ATOM 726 O O . ASN A 1 99 ? 23.349 43.965 27.327 1.00 9.98 99 ASN A O 1
ATOM 731 N N . CYS A 1 100 ? 23.650 45.878 26.194 1.00 9.74 100 CYS A N 1
ATOM 732 C CA . CYS A 1 100 ? 23.984 46.585 27.430 1.00 9.33 100 CYS A CA 1
ATOM 733 C C . CYS A 1 100 ? 22.812 46.715 28.384 1.00 11.30 100 CYS A C 1
ATOM 734 O O . CYS A 1 100 ? 23.026 46.995 29.568 1.00 11.50 100 CYS A O 1
ATOM 737 N N . SER A 1 101 ? 21.586 46.551 27.902 1.00 10.58 101 SER A N 1
ATOM 738 C CA . SER A 1 101 ? 20.416 46.610 28.755 1.00 11.30 101 SER A CA 1
ATOM 739 C C . SER A 1 101 ? 19.843 45.231 29.027 1.00 8.34 101 SER A C 1
ATOM 740 O O . SER A 1 101 ? 18.718 45.123 29.513 1.00 12.20 101 SER A O 1
ATOM 743 N N . GLY A 1 102 ? 20.604 44.178 28.732 1.00 8.36 102 GLY A N 1
ATOM 744 C CA . GLY A 1 102 ? 20.222 42.838 29.130 1.00 10.51 102 GLY A CA 1
ATOM 745 C C . GLY A 1 102 ? 19.216 42.161 28.232 1.00 12.62 102 GLY A C 1
ATOM 746 O O . GLY A 1 102 ? 18.503 41.261 28.689 1.00 12.61 102 GLY A O 1
ATOM 747 N N . SER A 1 103 ? 19.116 42.561 26.973 1.00 11.99 103 SER A N 1
ATOM 748 C CA . SER A 1 103 ? 18.149 41.938 26.091 1.00 10.13 103 SER A CA 1
ATOM 749 C C . SER A 1 103 ? 18.803 41.501 24.785 1.00 10.68 103 SER A C 1
ATOM 750 O O . SER A 1 103 ? 19.926 41.894 24.448 1.00 10.61 103 SER A O 1
ATOM 753 N N . GLY A 1 104 ? 18.086 40.647 24.077 1.00 9.22 104 GLY A N 1
ATOM 754 C CA . GLY A 1 104 ? 18.537 40.123 22.805 1.00 11.27 104 GLY A CA 1
ATOM 755 C C . GLY A 1 104 ? 17.344 39.514 22.115 1.00 10.75 104 GLY A C 1
ATOM 756 O O . GLY A 1 104 ? 16.200 39.910 22.355 1.00 9.32 104 GLY A O 1
ATOM 757 N N . THR A 1 105 ? 17.614 38.526 21.261 1.00 10.04 105 THR A N 1
ATOM 758 C CA . THR A 1 105 ? 16.581 37.854 20.493 1.00 8.48 105 THR A CA 1
ATOM 759 C C . THR A 1 105 ? 16.810 36.354 20.545 1.00 10.49 105 THR A C 1
ATOM 760 O O . THR A 1 105 ? 17.920 35.886 20.821 1.00 10.81 105 THR A O 1
ATOM 764 N N . THR A 1 106 ? 15.742 35.608 20.245 1.00 9.11 106 THR A N 1
ATOM 765 C CA . THR A 1 106 ? 15.861 34.157 20.148 1.00 8.63 106 THR A CA 1
ATOM 766 C C . THR A 1 106 ? 17.033 33.769 19.260 1.00 10.37 106 THR A C 1
ATOM 767 O O . THR A 1 106 ? 17.821 32.880 19.601 1.00 9.13 106 THR A O 1
ATOM 771 N N . SER A 1 107 ? 17.177 34.440 18.116 1.00 9.57 107 SER A N 1
ATOM 772 C CA . SER A 1 107 ? 18.182 34.016 17.149 1.00 11.35 107 SER A CA 1
ATOM 773 C C . SER A 1 107 ? 19.599 34.293 17.641 1.00 8.10 107 SER A C 1
ATOM 774 O O . SER A 1 107 ? 20.511 33.491 17.404 1.00 9.55 107 SER A O 1
ATOM 777 N N . GLY A 1 108 ? 19.820 35.422 18.319 1.00 8.26 108 GLY A N 1
ATOM 778 C CA . GLY A 1 108 ? 21.154 35.699 18.828 1.00 9.81 108 GLY A CA 1
ATOM 779 C C . GLY A 1 108 ? 21.541 34.746 19.943 1.00 10.32 108 GLY A C 1
ATOM 780 O O . GLY A 1 108 ? 22.705 34.343 20.059 1.00 9.76 108 GLY A O 1
ATOM 781 N N . VAL A 1 109 ? 20.565 34.354 20.760 1.00 10.38 109 VAL A N 1
ATOM 782 C CA . VAL A 1 109 ? 20.829 33.364 21.798 1.00 9.03 109 VAL A CA 1
ATOM 783 C C . VAL A 1 109 ? 21.177 32.025 21.168 1.00 9.60 109 VAL A C 1
ATOM 784 O O . VAL A 1 109 ? 22.132 31.365 21.586 1.00 10.07 109 VAL A O 1
ATOM 788 N N . ILE A 1 110 ? 20.426 31.612 20.143 1.00 8.84 110 ILE A N 1
ATOM 789 C CA . ILE A 1 110 ? 20.751 30.360 19.463 1.00 7.97 110 ILE A CA 1
ATOM 790 C C . ILE A 1 110 ? 22.150 30.429 18.859 1.00 8.73 110 ILE A C 1
ATOM 791 O O . ILE A 1 110 ? 22.902 29.450 18.905 1.00 9.47 110 ILE A O 1
ATOM 796 N N . ALA A 1 111 ? 22.539 31.592 18.313 1.00 8.94 111 ALA A N 1
ATOM 797 C CA . ALA A 1 111 ? 23.877 31.718 17.732 1.00 9.73 111 ALA A CA 1
ATOM 798 C C . ALA A 1 111 ? 24.953 31.459 18.782 1.00 10.63 111 ALA A C 1
ATOM 799 O O . ALA A 1 111 ? 25.948 30.765 18.521 1.00 11.15 111 ALA A O 1
ATOM 801 N N . GLY A 1 112 ? 24.761 31.995 19.986 1.00 9.08 112 GLY A N 1
ATOM 802 C CA . GLY A 1 112 ? 25.702 31.716 21.059 1.00 10.25 112 GLY A CA 1
ATOM 803 C C . GLY A 1 112 ? 25.706 30.256 21.472 1.00 10.34 112 GLY A C 1
ATOM 804 O O . GLY A 1 112 ? 26.772 29.674 21.707 1.00 9.88 112 GLY A O 1
ATOM 805 N N . MET A 1 113 ? 24.522 29.640 21.581 1.00 8.15 113 MET A N 1
ATOM 806 C CA . MET A 1 113 ? 24.485 28.227 21.941 1.00 8.45 113 MET A CA 1
ATOM 807 C C . MET A 1 113 ? 25.143 27.390 20.851 1.00 8.84 113 MET A C 1
ATOM 808 O O . MET A 1 113 ? 25.832 26.404 21.141 1.00 9.46 113 MET A O 1
ATOM 813 N N . ASN A 1 114 ? 24.893 27.742 19.587 1.00 9.18 114 ASN A N 1
ATOM 814 C CA . ASN A 1 114 ? 25.517 27.023 18.484 1.00 10.55 114 ASN A CA 1
ATOM 815 C C . ASN A 1 114 ? 27.036 27.124 18.558 1.00 10.49 114 ASN A C 1
ATOM 816 O O . ASN A 1 114 ? 27.747 26.135 18.335 1.00 10.84 114 ASN A O 1
ATOM 821 N N . TRP A 1 115 ? 27.553 28.312 18.877 1.00 8.24 115 TRP A N 1
ATOM 822 C CA . TRP A 1 115 ? 28.999 28.453 19.019 1.00 8.86 115 TRP A CA 1
ATOM 823 C C . TRP A 1 115 ? 29.529 27.543 20.118 1.00 11.29 115 TRP A C 1
ATOM 824 O O . TRP A 1 115 ? 30.555 26.874 19.938 1.00 11.16 115 TRP A O 1
ATOM 835 N N . VAL A 1 116 ? 28.844 27.500 21.264 1.00 9.26 116 VAL A N 1
ATOM 836 C CA . VAL A 1 116 ? 29.334 26.682 22.374 1.00 10.64 116 VAL A CA 1
ATOM 837 C C . VAL A 1 116 ? 29.295 25.204 21.997 1.00 10.51 116 VAL A C 1
ATOM 838 O O . VAL A 1 116 ? 30.242 24.456 22.256 1.00 10.10 116 VAL A O 1
ATOM 842 N N . ALA A 1 117 ? 28.184 24.756 21.404 1.00 9.74 117 ALA A N 1
ATOM 843 C CA . ALA A 1 117 ? 28.072 23.351 21.011 1.00 9.40 117 ALA A CA 1
ATOM 844 C C . ALA A 1 117 ? 29.192 22.956 20.053 1.00 9.84 117 ALA A C 1
ATOM 845 O O . ALA A 1 117 ? 29.729 21.842 20.134 1.00 14.56 117 ALA A O 1
ATOM 847 N N . SER A 1 118 ? 29.570 23.858 19.147 1.00 10.23 118 SER A N 1
ATOM 848 C CA A SER A 1 118 ? 30.578 23.540 18.136 0.52 10.88 118 SER A CA 1
ATOM 849 C CA B SER A 1 118 ? 30.574 23.520 18.142 0.48 10.88 118 SER A CA 1
ATOM 850 C C . SER A 1 118 ? 32.002 23.653 18.669 1.00 14.87 118 SER A C 1
ATOM 851 O O . SER A 1 118 ? 32.876 22.866 18.285 1.00 16.21 118 SER A O 1
ATOM 856 N N . ASN A 1 119 ? 32.262 24.631 19.539 1.00 12.06 119 ASN A N 1
ATOM 857 C CA . ASN A 1 119 ? 33.622 25.040 19.862 1.00 10.34 119 ASN A CA 1
ATOM 858 C C . ASN A 1 119 ? 34.018 24.861 21.326 1.00 11.35 119 ASN A C 1
ATOM 859 O O . ASN A 1 119 ? 35.162 25.181 21.687 1.00 13.54 119 ASN A O 1
ATOM 864 N N . HIS A 1 120 ? 33.128 24.364 22.181 1.00 11.81 120 HIS A N 1
ATOM 865 C CA . HIS A 1 120 ? 33.502 24.193 23.576 1.00 11.24 120 HIS A CA 1
ATOM 866 C C . HIS A 1 120 ? 34.718 23.290 23.697 1.00 13.08 120 HIS A C 1
ATOM 867 O O . HIS A 1 120 ? 34.954 22.408 22.867 1.00 13.95 120 HIS A O 1
ATOM 874 N N . VAL A 1 121 ? 35.497 23.542 24.742 1.00 11.92 121 VAL A N 1
ATOM 875 C CA . VAL A 1 121 ? 36.601 22.681 25.141 1.00 12.79 121 VAL A CA 1
ATOM 876 C C . VAL A 1 121 ? 36.110 21.829 26.301 1.00 10.60 121 VAL A C 1
ATOM 877 O O . VAL A 1 121 ? 35.713 22.365 27.342 1.00 11.17 121 VAL A O 1
ATOM 881 N N . LYS A 1 122 ? 36.130 20.510 26.131 1.00 12.26 122 LYS A N 1
ATOM 882 C CA . LYS A 1 122 ? 35.710 19.624 27.201 1.00 11.71 122 LYS A CA 1
ATOM 883 C C . LYS A 1 122 ? 36.792 19.556 28.282 1.00 12.48 122 LYS A C 1
ATOM 884 O O . LYS A 1 122 ? 37.982 19.715 27.995 1.00 15.80 122 LYS A O 1
ATOM 890 N N . PRO A 1 123 ? 36.405 19.344 29.543 1.00 11.00 123 PRO A N 1
ATOM 891 C CA . PRO A 1 123 ? 35.026 19.216 30.029 1.00 9.39 123 PRO A CA 1
ATOM 892 C C . PRO A 1 123 ? 34.330 20.575 30.171 1.00 11.30 123 PRO A C 1
ATOM 893 O O . PRO A 1 123 ? 34.963 21.526 30.635 1.00 9.71 123 PRO A O 1
ATOM 897 N N . ALA A 1 124 ? 33.042 20.649 29.822 1.00 8.02 124 ALA A N 1
ATOM 898 C CA . ALA A 1 124 ? 32.357 21.926 29.654 1.00 7.53 124 ALA A CA 1
ATOM 899 C C . ALA A 1 124 ? 30.989 21.931 30.322 1.00 8.22 124 ALA A C 1
ATOM 900 O O . ALA A 1 124 ? 30.249 20.948 30.269 1.00 9.73 124 ALA A O 1
ATOM 902 N N . VAL A 1 125 ? 30.652 23.072 30.925 1.00 7.78 125 VAL A N 1
ATOM 903 C CA . VAL A 1 125 ? 29.305 23.368 31.391 1.00 7.82 125 VAL A CA 1
ATOM 904 C C . VAL A 1 125 ? 28.909 24.708 30.792 1.00 8.14 125 VAL A C 1
ATOM 905 O O . VAL A 1 125 ? 29.753 25.486 30.337 1.00 8.13 125 VAL A O 1
ATOM 909 N N . ALA A 1 126 ? 27.600 24.966 30.782 1.00 8.30 126 ALA A N 1
ATOM 910 C CA . ALA A 1 126 ? 27.076 26.223 30.270 1.00 8.29 126 ALA A CA 1
ATOM 911 C C . ALA A 1 126 ? 25.966 26.722 31.178 1.00 9.36 126 ALA A C 1
ATOM 912 O O . ALA A 1 126 ? 25.191 25.933 31.732 1.00 9.75 126 ALA A O 1
ATOM 914 N N . ASN A 1 127 ? 25.894 28.038 31.307 1.00 7.85 127 ASN A N 1
ATOM 915 C CA . ASN A 1 127 ? 24.911 28.709 32.134 1.00 8.94 127 ASN A CA 1
ATOM 916 C C . ASN A 1 127 ? 24.075 29.629 31.264 1.00 8.94 127 ASN A C 1
ATOM 917 O O . ASN A 1 127 ? 24.631 30.469 30.540 1.00 8.19 127 ASN A O 1
ATOM 922 N N . MET A 1 128 ? 22.747 29.489 31.349 1.00 8.90 128 MET A N 1
ATOM 923 C CA . MET A 1 128 ? 21.825 30.352 30.601 1.00 10.70 128 MET A CA 1
ATOM 924 C C . MET A 1 128 ? 20.861 31.011 31.586 1.00 10.15 128 MET A C 1
ATOM 925 O O . MET A 1 128 ? 19.746 30.530 31.815 1.00 8.63 128 MET A O 1
ATOM 930 N N . SER A 1 129 ? 21.288 32.132 32.161 1.00 9.92 129 SER A N 1
ATOM 931 C CA . SER A 1 129 ? 20.442 32.900 33.077 1.00 9.72 129 SER A CA 1
ATOM 932 C C . SER A 1 129 ? 19.594 33.907 32.300 1.00 11.46 129 SER A C 1
ATOM 933 O O . SER A 1 129 ? 19.690 35.125 32.465 1.00 11.08 129 SER A O 1
ATOM 936 N N . LEU A 1 130 ? 18.734 33.364 31.440 1.00 8.55 130 LEU A N 1
ATOM 937 C CA . LEU A 1 130 ? 17.967 34.197 30.527 1.00 11.33 130 LEU A CA 1
ATOM 938 C C . LEU A 1 130 ? 16.786 33.377 30.042 1.00 12.19 130 LEU A C 1
ATOM 939 O O . LEU A 1 130 ? 16.774 32.150 30.156 1.00 13.29 130 LEU A O 1
ATOM 944 N N . GLY A 1 131 ? 15.805 34.064 29.469 1.00 12.46 131 GLY A N 1
ATOM 945 C CA . GLY A 1 131 ? 14.662 33.322 28.974 1.00 14.57 131 GLY A CA 1
ATOM 946 C C . GLY A 1 131 ? 13.696 34.226 28.252 1.00 15.02 131 GLY A C 1
ATOM 947 O O . GLY A 1 131 ? 13.793 35.456 28.302 1.00 14.18 131 GLY A O 1
ATOM 948 N N . GLY A 1 132 ? 12.772 33.585 27.547 1.00 14.04 132 GLY A N 1
ATOM 949 C CA . GLY A 1 132 ? 11.678 34.291 26.912 1.00 13.93 132 GLY A CA 1
ATOM 950 C C . GLY A 1 132 ? 10.488 33.372 26.743 1.00 11.30 132 GLY A C 1
ATOM 951 O O . GLY A 1 132 ? 10.399 32.341 27.412 1.00 11.00 132 GLY A O 1
ATOM 952 N N . GLY A 1 133 ? 9.567 33.750 25.858 1.00 11.58 133 GLY A N 1
ATOM 953 C CA . GLY A 1 133 ? 8.417 32.920 25.597 1.00 11.95 133 GLY A CA 1
ATOM 954 C C . GLY A 1 133 ? 8.806 31.595 24.976 1.00 10.38 133 GLY A C 1
ATOM 955 O O . GLY A 1 133 ? 9.907 31.406 24.463 1.00 11.39 133 GLY A O 1
ATOM 956 N N . TYR A 1 134 ? 7.868 30.655 25.038 1.00 9.81 134 TYR A N 1
ATOM 957 C CA . TYR A 1 134 ? 8.083 29.335 24.463 1.00 9.63 134 TYR A CA 1
ATOM 958 C C . TYR A 1 134 ? 8.539 29.439 23.013 1.00 11.17 134 TYR A C 1
ATOM 959 O O . TYR A 1 134 ? 7.954 30.175 22.213 1.00 12.66 134 TYR A O 1
ATOM 968 N N . SER A 1 135 ? 9.579 28.684 22.674 1.00 10.66 135 SER A N 1
ATOM 969 C CA A SER A 1 135 ? 10.137 28.674 21.329 0.93 11.47 135 SER A CA 1
ATOM 970 C CA B SER A 1 135 ? 10.116 28.668 21.320 0.07 11.54 135 SER A CA 1
ATOM 971 C C . SER A 1 135 ? 10.603 27.262 21.022 1.00 12.74 135 SER A C 1
ATOM 972 O O . SER A 1 135 ? 11.527 26.769 21.677 1.00 10.28 135 SER A O 1
ATOM 977 N N . SER A 1 136 ? 9.983 26.620 20.025 1.00 11.42 136 SER A N 1
ATOM 978 C CA A SER A 1 136 ? 10.413 25.282 19.631 0.43 12.05 136 SER A CA 1
ATOM 979 C CA B SER A 1 136 ? 10.413 25.283 19.633 0.28 12.08 136 SER A CA 1
ATOM 980 C CA C SER A 1 136 ? 10.409 25.282 19.637 0.29 12.08 136 SER A CA 1
ATOM 981 C C . SER A 1 136 ? 11.863 25.283 19.165 1.00 11.74 136 SER A C 1
ATOM 982 O O . SER A 1 136 ? 12.629 24.365 19.485 1.00 12.55 136 SER A O 1
ATOM 989 N N . SER A 1 137 ? 12.260 26.298 18.400 1.00 10.80 137 SER A N 1
ATOM 990 C CA A SER A 1 137 ? 13.629 26.338 17.895 0.66 11.73 137 SER A CA 1
ATOM 991 C CA B SER A 1 137 ? 13.629 26.327 17.895 0.34 11.76 137 SER A CA 1
ATOM 992 C C . SER A 1 137 ? 14.635 26.510 19.024 1.00 8.82 137 SER A C 1
ATOM 993 O O . SER A 1 137 ? 15.709 25.893 19.009 1.00 10.72 137 SER A O 1
ATOM 998 N N . LEU A 1 138 ? 14.312 27.352 20.007 1.00 9.59 138 LEU A N 1
ATOM 999 C CA . LEU A 1 138 ? 15.226 27.559 21.124 1.00 9.87 138 LEU A CA 1
ATOM 1000 C C . LEU A 1 138 ? 15.323 26.306 21.985 1.00 10.19 138 LEU A C 1
ATOM 1001 O O . LEU A 1 138 ? 16.412 25.943 22.433 1.00 11.04 138 LEU A O 1
ATOM 1006 N N . ASN A 1 139 ? 14.203 25.620 22.211 1.00 9.79 139 ASN A N 1
ATOM 1007 C CA . ASN A 1 139 ? 14.253 24.381 22.988 1.00 8.46 139 ASN A CA 1
ATOM 1008 C C . ASN A 1 139 ? 15.076 23.314 22.274 1.00 10.53 139 ASN A C 1
ATOM 1009 O O . ASN A 1 139 ? 15.873 22.610 22.906 1.00 9.83 139 ASN A O 1
ATOM 1014 N N . THR A 1 140 ? 14.885 23.167 20.958 1.00 10.56 140 THR A N 1
ATOM 1015 C CA . THR A 1 140 ? 15.665 22.196 20.195 1.00 9.10 140 THR A CA 1
ATOM 1016 C C . THR A 1 140 ? 17.143 22.523 20.267 1.00 8.83 140 THR A C 1
ATOM 1017 O O . THR A 1 140 ? 17.978 21.629 20.436 1.00 10.07 140 THR A O 1
ATOM 1021 N N . ALA A 1 141 ? 17.475 23.808 20.122 1.00 8.83 141 ALA A N 1
ATOM 1022 C CA . ALA A 1 141 ? 18.862 24.247 20.230 1.00 7.91 141 ALA A CA 1
ATOM 1023 C C . ALA A 1 141 ? 19.438 23.929 21.603 1.00 8.97 141 ALA A C 1
ATOM 1024 O O . ALA A 1 141 ? 20.583 23.480 21.716 1.00 10.42 141 ALA A O 1
ATOM 1026 N N . ALA A 1 142 ? 18.660 24.159 22.666 1.00 9.58 142 ALA A N 1
ATOM 1027 C CA . ALA A 1 142 ? 19.122 23.805 24.003 1.00 8.91 142 ALA A CA 1
ATOM 1028 C C . ALA A 1 142 ? 19.328 22.298 24.135 1.00 9.93 142 ALA A C 1
ATOM 1029 O O . ALA A 1 142 ? 20.327 21.843 24.707 1.00 9.30 142 ALA A O 1
ATOM 1031 N N . ASN A 1 143 ? 18.403 21.497 23.596 1.00 9.52 143 ASN A N 1
ATOM 1032 C CA . ASN A 1 143 ? 18.566 20.050 23.694 1.00 7.89 143 ASN A CA 1
ATOM 1033 C C . ASN A 1 143 ? 19.830 19.590 22.980 1.00 10.94 143 ASN A C 1
ATOM 1034 O O . ASN A 1 143 ? 20.569 18.741 23.489 1.00 11.18 143 ASN A O 1
ATOM 1039 N N . ASN A 1 144 ? 20.100 20.141 21.795 1.00 9.19 144 ASN A N 1
ATOM 1040 C CA . ASN A 1 144 ? 21.295 19.726 21.069 1.00 8.86 144 ASN A CA 1
ATOM 1041 C C . ASN A 1 144 ? 22.567 20.292 21.695 1.00 10.82 144 ASN A C 1
ATOM 1042 O O . ASN A 1 144 ? 23.628 19.662 21.611 1.00 11.88 144 ASN A O 1
ATOM 1047 N N . LEU A 1 145 ? 22.491 21.456 22.348 1.00 8.86 145 LEU A N 1
ATOM 1048 C CA . LEU A 1 145 ? 23.660 21.939 23.082 1.00 7.73 145 LEU A CA 1
ATOM 1049 C C . LEU A 1 145 ? 24.023 20.974 24.211 1.00 9.11 145 LEU A C 1
ATOM 1050 O O . LEU A 1 145 ? 25.180 20.574 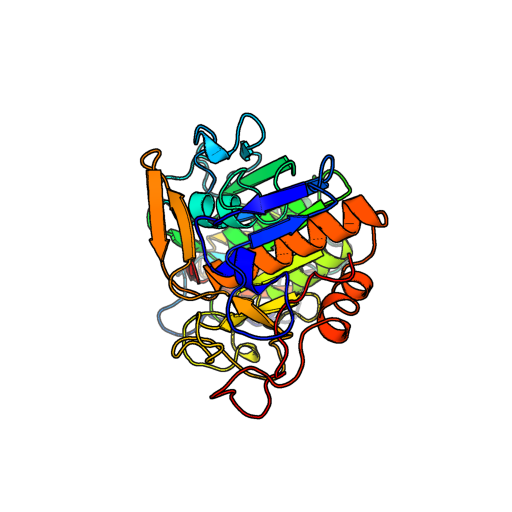24.356 1.00 9.84 145 LEU A O 1
ATOM 1055 N N . ALA A 1 146 ? 23.030 20.553 24.996 1.00 9.67 146 ALA A N 1
ATOM 1056 C CA . ALA A 1 146 ? 23.295 19.575 26.047 1.00 9.78 146 ALA A CA 1
ATOM 1057 C C . ALA A 1 146 ? 23.821 18.269 25.460 1.00 10.66 146 ALA A C 1
ATOM 1058 O O . ALA A 1 146 ? 24.787 17.685 25.977 1.00 12.03 146 ALA A O 1
ATOM 1060 N N . SER A 1 147 ? 23.223 17.813 24.357 1.00 9.73 147 SER A N 1
ATOM 1061 C CA . SER A 1 147 ? 23.641 16.545 23.767 1.00 8.68 147 SER A CA 1
ATOM 1062 C C . SER A 1 147 ? 25.038 16.617 23.177 1.00 10.85 147 SER A C 1
ATOM 1063 O O . SER A 1 147 ? 25.665 15.568 22.972 1.00 12.73 147 SER A O 1
ATOM 1066 N N . SER A 1 148 ? 25.534 17.818 22.872 1.00 8.95 148 SER A N 1
ATOM 1067 C CA . SER A 1 148 ? 26.895 17.945 22.360 1.00 8.49 148 SER A CA 1
ATOM 1068 C C . SER A 1 148 ? 27.953 17.706 23.434 1.00 11.48 148 SER A C 1
ATOM 1069 O O . SER A 1 148 ? 29.152 17.701 23.121 1.00 14.03 148 SER A O 1
ATOM 1072 N N . GLY A 1 149 ? 27.549 17.502 24.685 1.00 10.96 149 GLY A N 1
ATOM 1073 C CA . GLY A 1 149 ? 28.484 17.238 25.761 1.00 10.52 149 GLY A CA 1
ATOM 1074 C C . GLY A 1 149 ? 28.610 18.340 26.787 1.00 11.84 149 GLY A C 1
ATOM 1075 O O . GLY A 1 149 ? 29.466 18.240 27.672 1.00 13.61 149 GLY A O 1
ATOM 1076 N N . VAL A 1 150 ? 27.773 19.369 26.713 1.00 9.63 150 VAL A N 1
ATOM 1077 C CA . VAL A 1 150 ? 27.847 20.538 27.588 1.00 8.81 150 VAL A CA 1
ATOM 1078 C C . VAL A 1 150 ? 26.709 20.445 28.599 1.00 11.10 150 VAL A C 1
ATOM 1079 O O . VAL A 1 150 ? 25.534 20.545 28.227 1.00 12.97 150 VAL A O 1
ATOM 1083 N N . PHE A 1 151 ? 27.037 20.279 29.882 1.00 10.84 151 PHE A N 1
ATOM 1084 C CA . PHE A 1 151 ? 25.988 20.346 30.892 1.00 9.20 151 PHE A CA 1
ATOM 1085 C C . PHE A 1 151 ? 25.348 21.724 30.860 1.00 8.50 151 PHE A C 1
ATOM 1086 O O . PHE A 1 151 ? 26.051 22.732 30.857 1.00 11.20 151 PHE A O 1
ATOM 1094 N N . LEU A 1 152 ? 24.015 21.771 30.833 1.00 9.02 152 LEU A N 1
ATOM 1095 C CA . LEU A 1 152 ? 23.289 23.018 30.596 1.00 8.28 152 LEU A CA 1
ATOM 1096 C C . LEU A 1 152 ? 22.386 23.350 31.779 1.00 9.67 152 LEU A C 1
ATOM 1097 O O . LEU A 1 152 ? 21.413 22.634 32.046 1.00 9.75 152 LEU A O 1
ATOM 1102 N N . ALA A 1 153 ? 22.701 24.446 32.472 1.00 8.74 153 ALA A N 1
ATOM 1103 C CA . ALA A 1 153 ? 21.875 24.994 33.544 1.00 7.53 153 ALA A CA 1
ATOM 1104 C C . ALA A 1 153 ? 21.151 26.227 33.021 1.00 9.39 153 ALA A C 1
ATOM 1105 O O . ALA A 1 153 ? 21.785 27.125 32.457 1.00 9.65 153 ALA A O 1
ATOM 1107 N N . VAL A 1 154 ? 19.832 26.278 33.207 1.00 8.53 154 VAL A N 1
ATOM 1108 C CA . VAL A 1 154 ? 19.040 27.405 32.718 1.00 9.38 154 VAL A CA 1
ATOM 1109 C C . VAL A 1 154 ? 18.121 27.919 33.819 1.00 8.19 154 VAL A C 1
ATOM 1110 O O . VAL A 1 154 ? 17.649 27.161 34.677 1.00 8.86 154 VAL A O 1
ATOM 1114 N N . ALA A 1 155 ? 17.866 29.222 33.779 1.00 9.43 155 ALA A N 1
ATOM 1115 C CA . ALA A 1 155 ? 16.991 29.839 34.769 1.00 7.61 155 ALA A CA 1
ATOM 1116 C C . ALA A 1 155 ? 15.530 29.471 34.508 1.00 9.35 155 ALA A C 1
ATOM 1117 O O . ALA A 1 155 ? 15.065 29.462 33.358 1.00 9.91 155 ALA A O 1
ATOM 1119 N N . ALA A 1 156 ? 14.793 29.174 35.585 1.00 8.91 156 ALA A N 1
ATOM 1120 C CA . ALA A 1 156 ? 13.363 28.919 35.413 1.00 7.36 156 ALA A CA 1
ATOM 1121 C C . ALA A 1 156 ? 12.623 30.157 34.925 1.00 9.06 156 ALA A C 1
ATOM 1122 O O . ALA A 1 156 ? 11.641 30.029 34.187 1.00 10.65 156 ALA A O 1
ATOM 1124 N N . GLY A 1 157 ? 13.071 31.339 35.330 1.00 8.01 157 GLY A N 1
ATOM 1125 C CA . GLY A 1 157 ? 12.475 32.619 35.001 1.00 8.32 157 GLY A CA 1
ATOM 1126 C C . GLY A 1 157 ? 11.790 33.256 36.209 1.00 9.48 157 GLY A C 1
ATOM 1127 O O . GLY A 1 157 ? 11.461 32.594 37.198 1.00 9.88 157 GLY A O 1
ATOM 1128 N N . ASN A 1 158 ? 11.587 34.577 36.117 1.00 10.64 158 ASN A N 1
ATOM 1129 C CA . ASN A 1 158 ? 11.1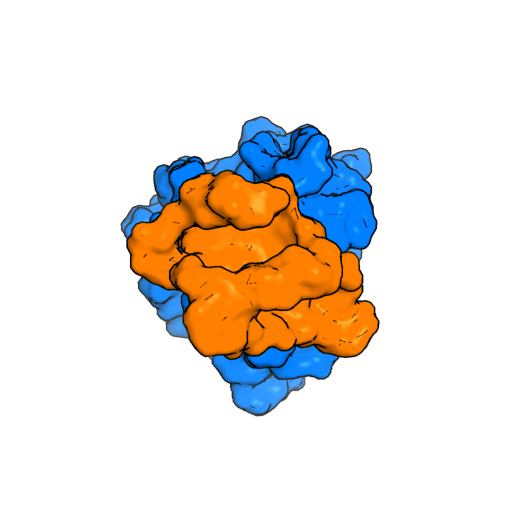16 35.397 37.240 1.00 9.76 158 ASN A CA 1
ATOM 1130 C C . ASN A 1 158 ? 9.703 35.942 37.041 1.00 10.41 158 ASN A C 1
ATOM 1131 O O . ASN A 1 158 ? 9.375 37.006 37.577 1.00 12.90 158 ASN A O 1
ATOM 1136 N N . GLU A 1 159 ? 8.861 35.243 36.289 1.00 10.38 159 GLU A N 1
ATOM 1137 C CA . GLU A 1 159 ? 7.560 35.759 35.889 1.00 9.82 159 GLU A CA 1
ATOM 1138 C C . GLU A 1 159 ? 6.404 35.247 36.738 1.00 9.13 159 GLU A C 1
ATOM 1139 O O . GLU A 1 159 ? 5.245 35.478 36.382 1.00 11.52 159 GLU A O 1
ATOM 1145 N N . THR A 1 160 ? 6.677 34.547 37.837 1.00 9.59 160 THR A N 1
ATOM 1146 C CA . THR A 1 160 ? 5.625 33.879 38.593 1.00 10.58 160 THR A CA 1
ATOM 1147 C C . THR A 1 160 ? 4.674 33.135 37.655 1.00 9.96 160 THR A C 1
ATOM 1148 O O . THR A 1 160 ? 3.447 33.318 37.684 1.00 10.41 160 THR A O 1
ATOM 1152 N N . THR A 1 161 ? 5.243 32.281 36.806 1.00 8.49 161 THR A N 1
ATOM 1153 C CA . THR A 1 161 ? 4.432 31.475 35.908 1.00 8.88 161 THR A CA 1
ATOM 1154 C C . THR A 1 161 ? 5.041 30.082 35.782 1.00 9.07 161 THR A C 1
ATOM 1155 O O . THR A 1 161 ? 6.088 29.776 36.363 1.00 8.63 161 THR A O 1
ATOM 1159 N N . ASN A 1 162 ? 4.362 29.229 35.019 1.00 8.05 162 ASN A N 1
ATOM 1160 C CA . ASN A 1 162 ? 4.820 27.865 34.818 1.00 10.25 162 ASN A CA 1
ATOM 1161 C C . ASN A 1 162 ? 5.998 27.868 33.853 1.00 10.23 162 ASN A C 1
ATOM 1162 O O . ASN A 1 162 ? 5.874 28.340 32.716 1.00 9.53 162 ASN A O 1
ATOM 1167 N N . ALA A 1 163 ? 7.143 27.350 34.311 1.00 8.78 163 ALA A N 1
ATOM 1168 C CA . ALA A 1 163 ? 8.330 27.347 33.473 1.00 8.23 163 ALA A CA 1
ATOM 1169 C C . ALA A 1 163 ? 8.151 26.506 32.213 1.00 9.49 163 ALA A C 1
ATOM 1170 O O . ALA A 1 163 ? 8.918 26.672 31.260 1.00 10.15 163 ALA A O 1
ATOM 1172 N N . CYS A 1 164 ? 7.152 25.616 32.172 1.00 8.07 164 CYS A N 1
ATOM 1173 C CA . CYS A 1 164 ? 6.912 24.896 30.925 1.00 10.34 164 CYS A CA 1
ATOM 1174 C C . CYS A 1 164 ? 6.451 25.813 29.807 1.00 9.35 164 CYS A C 1
ATOM 1175 O O . CYS A 1 164 ? 6.428 25.393 28.642 1.00 10.31 164 CYS A O 1
ATOM 1178 N N . ASN A 1 165 ? 6.075 27.045 30.128 1.00 10.01 165 ASN A N 1
ATOM 1179 C CA . ASN A 1 165 ? 5.584 27.994 29.140 1.00 11.37 165 ASN A CA 1
ATOM 1180 C C . ASN A 1 165 ? 6.683 28.905 28.610 1.00 11.34 165 ASN A C 1
ATOM 1181 O O . ASN A 1 165 ? 6.381 29.841 27.853 1.00 11.64 165 ASN A O 1
ATOM 1186 N N . ARG A 1 166 ? 7.938 28.657 28.994 1.00 9.71 166 ARG A N 1
ATOM 1187 C CA . ARG A 1 166 ? 9.058 29.547 28.719 1.00 10.94 166 ARG A CA 1
ATOM 1188 C C . ARG A 1 166 ? 10.196 28.748 28.098 1.00 9.96 166 ARG A C 1
ATOM 1189 O O . ARG A 1 166 ? 10.295 27.535 28.286 1.00 11.02 166 ARG A O 1
ATOM 1197 N N . SER A 1 167 ? 11.080 29.451 27.381 1.00 9.90 167 SER A N 1
ATOM 1198 C CA . SER A 1 167 ? 12.226 28.786 26.787 1.00 9.21 167 SER A CA 1
ATOM 1199 C C . SER A 1 167 ? 13.498 29.565 27.088 1.00 11.93 167 SER A C 1
ATOM 1200 O O . SER A 1 167 ? 13.486 30.803 27.099 1.00 13.14 167 SER A O 1
ATOM 1203 N N . PRO A 1 168 ? 14.623 28.873 27.306 1.00 9.83 168 PRO A N 1
ATOM 1204 C CA . PRO A 1 168 ? 14.809 27.419 27.224 1.00 8.49 168 PRO A CA 1
ATOM 1205 C C . PRO A 1 168 ? 14.443 26.610 28.487 1.00 9.34 168 PRO A C 1
ATOM 1206 O O . PRO A 1 168 ? 14.780 25.422 28.537 1.00 10.67 168 PRO A O 1
ATOM 1210 N N . ALA A 1 169 ? 13.749 27.220 29.462 1.00 9.81 169 ALA A N 1
ATOM 1211 C CA . ALA A 1 169 ? 13.449 26.505 30.705 1.00 9.37 169 ALA A CA 1
ATOM 1212 C C . ALA A 1 169 ? 12.708 25.203 30.435 1.00 11.03 169 ALA A C 1
ATOM 1213 O O . ALA A 1 169 ? 12.899 24.208 31.148 1.00 10.81 169 ALA A O 1
ATOM 1215 N N . SER A 1 170 ? 11.841 25.196 29.425 1.00 9.50 170 SER A N 1
ATOM 1216 C CA . SER A 1 170 ? 11.004 24.037 29.154 1.00 7.23 170 SER A CA 1
ATOM 1217 C C . SER A 1 170 ? 11.688 22.998 28.273 1.00 9.70 170 SER A C 1
ATOM 1218 O O . SER A 1 170 ? 11.073 21.973 27.963 1.00 12.03 170 SER A O 1
ATOM 1221 N N . ALA A 1 171 ? 12.936 23.221 27.876 1.00 9.24 171 ALA A N 1
ATOM 1222 C CA . ALA A 1 171 ? 13.640 22.224 27.074 1.00 10.58 171 ALA A CA 1
ATOM 1223 C C . ALA A 1 171 ? 13.922 20.964 27.884 1.00 8.81 171 ALA A C 1
ATOM 1224 O O . ALA A 1 171 ? 14.327 21.022 29.049 1.00 9.73 171 ALA A O 1
ATOM 1226 N N . ALA A 1 172 ? 13.726 19.821 27.239 1.00 9.72 172 ALA A N 1
ATOM 1227 C CA . ALA A 1 172 ? 13.836 18.531 27.913 1.00 11.30 172 ALA A CA 1
ATOM 1228 C C . ALA A 1 172 ? 15.223 18.309 28.508 1.00 12.17 172 ALA A C 1
ATOM 1229 O O . ALA A 1 172 ? 15.350 17.700 29.576 1.00 11.47 172 ALA A O 1
ATOM 1231 N N . ASN A 1 173 ? 16.272 18.784 27.844 1.00 10.83 173 ASN A N 1
ATOM 1232 C CA . ASN A 1 173 ? 17.628 18.468 28.279 1.00 9.04 173 ASN A CA 1
ATOM 1233 C C . ASN A 1 173 ? 18.225 19.549 29.174 1.00 8.48 173 ASN A C 1
ATOM 1234 O O . ASN A 1 173 ? 19.384 19.436 29.582 1.00 10.57 173 ASN A O 1
ATOM 1239 N N . ALA A 1 174 ? 17.471 20.600 29.473 1.00 9.21 174 ALA A N 1
ATOM 1240 C CA . ALA A 1 174 ? 17.945 21.601 30.410 1.00 7.84 174 ALA A 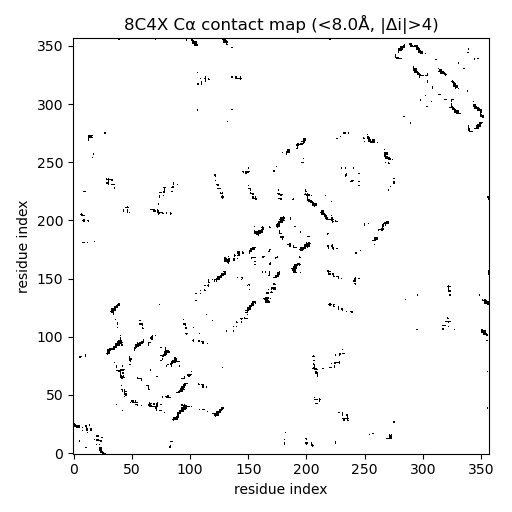CA 1
ATOM 1241 C C . ALA A 1 174 ? 17.888 21.062 31.827 1.00 9.64 174 ALA A C 1
ATOM 1242 O O . ALA A 1 174 ? 17.107 20.164 32.141 1.00 8.95 174 ALA A O 1
ATOM 1244 N N . THR A 1 175 ? 18.733 21.615 32.686 1.00 7.80 175 THR A N 1
ATOM 1245 C CA . THR A 1 175 ? 18.548 21.522 34.128 1.00 6.74 175 THR A CA 1
ATOM 1246 C C . THR A 1 175 ? 18.067 22.905 34.543 1.00 8.74 175 THR A C 1
ATOM 1247 O O . THR A 1 175 ? 18.837 23.870 34.508 1.00 9.86 175 THR A O 1
ATOM 1251 N N . THR A 1 176 ? 16.792 22.998 34.906 1.00 7.98 176 THR A N 1
ATOM 1252 C CA . THR A 1 176 ? 16.088 24.264 35.071 1.00 7.91 176 THR A CA 1
ATOM 1253 C C . THR A 1 176 ? 15.951 24.597 36.556 1.00 9.03 176 THR A C 1
ATOM 1254 O O . THR A 1 176 ? 15.520 23.756 37.355 1.00 8.10 176 THR A O 1
ATOM 1258 N N . VAL A 1 177 ? 16.321 25.823 36.926 1.00 8.08 177 VAL A N 1
ATOM 1259 C CA . VAL A 1 177 ? 16.616 26.165 38.318 1.00 8.29 177 VAL A CA 1
ATOM 1260 C C . VAL A 1 177 ? 15.682 27.272 38.788 1.00 8.69 177 VAL A C 1
ATOM 1261 O O . VAL A 1 177 ? 15.662 28.368 38.210 1.00 9.46 177 VAL A O 1
ATOM 1265 N N . ALA A 1 178 ? 14.919 26.980 39.844 1.00 8.10 178 ALA A N 1
ATOM 1266 C CA . ALA A 1 178 ? 14.086 27.947 40.542 1.00 8.03 178 ALA A CA 1
ATOM 1267 C C . ALA A 1 178 ? 14.872 28.616 41.672 1.00 10.09 178 ALA A C 1
ATOM 1268 O O . ALA A 1 178 ? 15.960 28.173 42.049 1.00 8.61 178 ALA A O 1
ATOM 1270 N N . ALA A 1 179 ? 14.315 29.705 42.210 1.00 9.67 179 ALA A N 1
ATOM 1271 C CA . ALA A 1 179 ? 15.019 30.558 43.172 1.00 8.57 179 ALA A CA 1
ATOM 1272 C C . ALA A 1 179 ? 14.445 30.407 44.574 1.00 9.12 179 ALA A C 1
ATOM 1273 O O . ALA A 1 179 ? 13.227 30.498 44.762 1.00 10.26 179 ALA A O 1
ATOM 1275 N N . SER A 1 180 ? 15.331 30.238 45.560 1.00 8.27 180 SER A N 1
ATOM 1276 C CA . SER A 1 180 ? 14.980 30.249 46.979 1.00 9.48 180 SER A CA 1
ATOM 1277 C C . SER A 1 180 ? 15.613 31.451 47.668 1.00 10.48 180 SER A C 1
ATOM 1278 O O . SER A 1 180 ? 16.487 32.129 47.111 1.00 10.48 180 SER A O 1
ATOM 1281 N N . THR A 1 181 ? 15.145 31.721 48.889 1.00 11.38 181 THR A N 1
ATOM 1282 C CA . THR A 1 181 ? 15.652 32.815 49.708 1.00 9.02 181 THR A CA 1
ATOM 1283 C C . THR A 1 181 ? 16.447 32.279 50.893 1.00 10.11 181 THR A C 1
ATOM 1284 O O . THR A 1 181 ? 16.486 31.073 51.162 1.00 11.17 181 THR A O 1
ATOM 1288 N N . SER A 1 182 ? 17.058 33.217 51.629 1.00 10.67 182 SER A N 1
ATOM 1289 C CA . SER A 1 182 ? 17.938 32.843 52.732 1.00 11.14 182 SER A CA 1
ATOM 1290 C C . SER A 1 182 ? 17.191 32.191 53.897 1.00 13.43 182 SER A C 1
ATOM 1291 O O . SER A 1 182 ? 17.841 31.635 54.788 1.00 15.97 182 SER A O 1
ATOM 1294 N N . THR A 1 183 ? 15.859 32.250 53.923 1.00 12.21 183 THR A N 1
ATOM 1295 C CA . THR A 1 183 ? 15.059 31.533 54.909 1.00 13.53 183 THR A CA 1
ATOM 1296 C C . THR A 1 183 ? 14.497 30.228 54.363 1.00 13.49 183 THR A C 1
ATOM 1297 O O . THR A 1 183 ? 13.637 29.619 55.003 1.00 13.91 183 THR A O 1
ATOM 1301 N N . ASP A 1 184 ? 14.961 29.794 53.188 1.00 11.23 184 ASP A N 1
ATOM 1302 C CA . ASP A 1 184 ? 14.498 28.598 52.498 1.00 11.08 184 ASP A CA 1
ATOM 1303 C C . ASP A 1 184 ? 13.073 28.736 51.972 1.00 13.09 184 ASP A C 1
ATOM 1304 O O . ASP A 1 184 ? 12.409 27.730 51.708 1.00 13.84 184 ASP A O 1
ATOM 1309 N N . ALA A 1 185 ? 12.590 29.961 51.804 1.00 12.06 185 ALA A N 1
ATOM 1310 C CA . ALA A 1 185 ? 11.320 30.172 51.130 1.00 12.75 185 ALA A CA 1
ATOM 1311 C C . ALA A 1 185 ? 11.509 30.135 49.618 1.00 13.79 185 ALA A C 1
ATOM 1312 O O . ALA A 1 185 ? 12.547 30.547 49.089 1.00 13.97 185 ALA A O 1
ATOM 1314 N N . ARG A 1 186 ? 10.492 29.634 48.919 1.00 9.41 186 ARG A N 1
ATOM 1315 C CA . ARG A 1 186 ? 10.381 29.911 47.492 1.00 8.69 186 ARG A CA 1
ATOM 1316 C C . ARG A 1 186 ? 10.374 31.421 47.286 1.00 13.58 186 ARG A C 1
ATOM 1317 O O . ARG A 1 186 ? 9.633 32.142 47.965 1.00 12.43 186 ARG A O 1
ATOM 1325 N N . ALA A 1 187 ? 11.202 31.904 46.362 1.00 10.77 187 ALA A N 1
ATOM 1326 C CA . ALA A 1 187 ? 11.185 33.326 46.035 1.00 11.76 187 ALA A CA 1
ATOM 1327 C C . ALA A 1 187 ? 9.885 33.676 45.318 1.00 10.74 187 ALA A C 1
ATOM 1328 O O . ALA A 1 187 ? 9.423 32.939 44.441 1.00 10.71 187 ALA A O 1
ATOM 1330 N N . SER A 1 188 ? 9.300 34.816 45.694 1.00 11.72 188 SER A N 1
ATOM 1331 C CA . SER A 1 188 ? 7.941 35.127 45.254 1.00 12.87 188 SER A CA 1
ATOM 1332 C C . SER A 1 188 ? 7.827 35.212 43.730 1.00 11.32 188 SER A C 1
ATOM 1333 O O . SER A 1 188 ? 6.771 34.893 43.168 1.00 13.59 188 SER A O 1
ATOM 1336 N N . TYR A 1 189 ? 8.893 35.639 43.050 1.00 11.00 189 TYR A N 1
ATOM 1337 C CA . TYR A 1 189 ? 8.915 35.812 41.601 1.00 10.88 189 TYR A CA 1
ATOM 1338 C C . TYR A 1 189 ? 9.208 34.520 40.841 1.00 9.13 189 TYR A C 1
ATOM 1339 O O . TYR A 1 189 ? 9.129 34.518 39.610 1.00 10.40 189 TYR A O 1
ATOM 1348 N N . SER A 1 190 ? 9.565 33.436 41.525 1.00 9.35 190 SER A N 1
ATOM 1349 C CA . SER A 1 190 ? 10.150 32.303 40.814 1.00 9.66 190 SER A CA 1
ATOM 1350 C C . SER A 1 190 ? 9.118 31.542 39.995 1.00 9.67 190 SER A C 1
ATOM 1351 O O . SER A 1 190 ? 8.020 31.228 40.474 1.00 9.22 190 SER A O 1
ATOM 1354 N N . ASN A 1 191 ? 9.489 31.209 38.761 1.00 8.67 191 ASN A N 1
ATOM 1355 C CA . ASN A 1 191 ? 8.657 30.286 38.004 1.00 9.32 191 ASN A CA 1
ATOM 1356 C C . ASN A 1 191 ? 8.667 28.916 38.681 1.00 9.24 191 ASN A C 1
ATOM 1357 O O . ASN A 1 191 ? 9.540 28.596 39.494 1.00 9.56 191 ASN A O 1
ATOM 1362 N N . TYR A 1 192 ? 7.662 28.108 38.345 1.00 9.80 192 TYR A N 1
ATOM 1363 C CA . TYR A 1 192 ? 7.356 26.868 39.056 1.00 8.81 192 TYR A CA 1
ATOM 1364 C C . TYR A 1 192 ? 6.972 25.786 38.049 1.00 7.81 192 TYR A C 1
ATOM 1365 O O . TYR A 1 192 ? 6.899 26.022 36.833 1.00 8.78 192 TYR A O 1
ATOM 1374 N N . GLY A 1 193 ? 6.670 24.593 38.560 1.00 8.80 193 GLY A N 1
ATOM 1375 C CA . GLY A 1 193 ? 6.039 23.562 37.755 1.00 9.13 193 GLY A CA 1
ATOM 1376 C C . GLY A 1 193 ? 6.957 22.390 37.436 1.00 10.43 193 GLY A C 1
ATOM 1377 O O . GLY A 1 193 ? 8.082 22.275 37.940 1.00 9.88 193 GLY A O 1
ATOM 1378 N N . SER A 1 194 ? 6.441 21.496 36.577 1.00 9.46 194 SER A N 1
ATOM 1379 C CA . SER A 1 194 ? 7.070 20.204 36.315 1.00 9.70 194 SER A CA 1
ATOM 1380 C C . SER A 1 194 ? 8.336 20.323 35.481 1.00 11.76 194 SER A C 1
ATOM 1381 O O . SER A 1 194 ? 9.102 19.355 35.408 1.00 11.39 194 SER A O 1
ATOM 1384 N N . CYS A 1 195 ? 8.568 21.471 34.857 1.00 9.18 195 CYS A N 1
ATOM 1385 C CA . CYS A 1 195 ? 9.776 21.717 34.074 1.00 10.33 195 CYS A CA 1
ATOM 1386 C C . CYS A 1 195 ? 10.919 22.288 34.911 1.00 11.96 195 CYS A C 1
ATOM 1387 O O . CYS A 1 195 ? 12.014 22.489 34.382 1.00 12.78 195 CYS A O 1
ATOM 1390 N N . VAL A 1 196 ? 10.679 22.565 36.193 1.00 10.58 196 VAL A N 1
ATOM 1391 C CA . VAL A 1 196 ? 11.707 22.955 37.156 1.00 9.74 196 VAL A CA 1
ATOM 1392 C C . VAL A 1 196 ? 12.274 21.695 37.772 1.00 10.35 196 VAL A C 1
ATOM 1393 O O . VAL A 1 196 ? 11.522 20.800 38.168 1.00 11.57 196 VAL A O 1
ATOM 1397 N N . HIS A 1 197 ? 13.599 21.629 37.893 1.00 9.40 197 HIS A N 1
ATOM 1398 C CA . HIS A 1 197 ? 14.223 20.433 38.448 1.00 8.58 197 HIS A CA 1
ATOM 1399 C C . HIS A 1 197 ? 14.673 20.589 39.887 1.00 7.64 197 HIS A C 1
ATOM 1400 O O . HIS A 1 197 ? 14.619 19.610 40.641 1.00 10.10 197 HIS A O 1
ATOM 1407 N N . LEU A 1 198 ? 15.063 21.789 40.298 1.00 8.49 198 LEU A N 1
ATOM 1408 C CA . LEU A 1 198 ? 15.440 22.028 41.690 1.00 6.57 198 LEU A CA 1
ATOM 1409 C C . LEU A 1 198 ? 15.528 23.528 41.916 1.00 8.26 198 LEU A C 1
ATOM 1410 O O . LEU A 1 198 ? 15.540 24.315 40.965 1.00 8.29 198 LEU A O 1
ATOM 1415 N N . TYR A 1 199 ? 15.547 23.907 43.195 1.00 7.81 199 TYR A N 1
ATOM 1416 C CA . TYR A 1 199 ? 15.808 25.260 43.645 1.00 8.05 199 TYR A CA 1
ATOM 1417 C C . TYR A 1 199 ? 17.292 25.444 43.938 1.00 8.98 199 TYR A C 1
ATOM 1418 O O . TYR A 1 199 ? 18.017 24.501 44.271 1.00 9.49 199 TYR A O 1
ATOM 1427 N N . ALA A 1 200 ? 17.719 26.694 43.867 1.00 7.07 200 ALA A N 1
ATOM 1428 C CA . ALA A 1 200 ? 19.031 27.097 44.355 1.00 8.95 200 ALA A CA 1
ATOM 1429 C C . ALA A 1 200 ? 18.905 28.519 44.870 1.00 9.22 200 ALA A C 1
ATOM 1430 O O . ALA A 1 200 ? 17.923 29.205 44.569 1.00 8.38 200 ALA A O 1
ATOM 1432 N N . PRO A 1 201 ? 19.871 28.988 45.651 1.00 9.78 201 PRO A N 1
ATOM 1433 C CA . PRO A 1 201 ? 19.780 30.346 46.218 1.00 8.90 201 PRO A CA 1
ATOM 1434 C C . PRO A 1 201 ? 19.685 31.404 45.131 1.00 9.81 201 PRO A C 1
ATOM 1435 O O . PRO A 1 201 ? 20.570 31.528 44.283 1.00 10.44 201 PRO A O 1
ATOM 1439 N N . GLY A 1 202 ? 18.617 32.208 45.188 1.00 9.32 202 GLY A N 1
ATOM 1440 C CA . GLY A 1 202 ? 18.416 33.199 44.148 1.00 9.35 202 GLY A CA 1
ATOM 1441 C C . GLY A 1 202 ? 18.173 34.624 44.623 1.00 9.85 202 GLY A C 1
ATOM 1442 O O . GLY A 1 202 ? 18.473 35.568 43.889 1.00 9.88 202 GLY A O 1
ATOM 1443 N N . SER A 1 203 ? 17.612 34.817 45.817 1.00 11.27 203 SER A N 1
ATOM 1444 C CA . SER A 1 203 ? 17.304 36.168 46.280 1.00 10.98 203 SER A CA 1
ATOM 1445 C C . SER A 1 203 ? 18.451 36.760 47.082 1.00 11.53 203 SER A C 1
ATOM 1446 O O . SER A 1 203 ? 19.047 36.089 47.931 1.00 13.01 203 SER A O 1
ATOM 1449 N N . SER A 1 204 ? 18.748 38.030 46.800 1.00 12.08 204 SER A N 1
ATOM 1450 C CA . SER A 1 204 ? 19.793 38.774 47.501 1.00 10.79 204 SER A CA 1
ATOM 1451 C C . SER A 1 204 ? 21.126 38.030 47.459 1.00 10.13 204 SER A C 1
ATOM 1452 O O . SER A 1 204 ? 21.725 37.707 48.484 1.00 12.82 204 SER A O 1
ATOM 1455 N N . ILE A 1 205 ? 21.591 37.770 46.241 1.00 10.16 205 ILE A N 1
ATOM 1456 C CA . ILE A 1 205 ? 22.863 37.084 46.010 1.00 9.04 205 ILE A CA 1
ATOM 1457 C C . ILE A 1 205 ? 23.914 38.130 45.660 1.00 11.33 205 ILE A C 1
ATOM 1458 O O . ILE A 1 205 ? 23.693 38.974 44.783 1.00 11.46 205 ILE A O 1
ATOM 1463 N N . THR A 1 206 ? 25.055 38.090 46.350 1.00 10.69 206 THR A N 1
ATOM 1464 C CA . THR A 1 206 ? 26.112 39.077 46.147 1.00 12.37 206 THR A CA 1
ATOM 1465 C C . THR A 1 206 ? 27.170 38.485 45.230 1.00 11.52 206 THR A C 1
ATOM 1466 O O . THR A 1 206 ? 27.574 37.335 45.415 1.00 11.71 206 THR A O 1
ATOM 1470 N N . SER A 1 207 ? 27.599 39.259 44.238 1.00 10.43 207 SER A N 1
ATOM 1471 C CA . SER A 1 207 ? 28.613 38.797 43.291 1.00 9.92 207 SER A CA 1
ATOM 1472 C C . SER A 1 207 ? 29.259 40.007 42.615 1.00 12.57 207 SER A C 1
ATOM 1473 O O . SER A 1 207 ? 29.015 41.163 42.991 1.00 12.03 207 SER A O 1
ATOM 1476 N N . ALA A 1 208 ? 30.088 39.731 41.608 1.00 10.41 208 ALA A N 1
ATOM 1477 C CA . ALA A 1 208 ? 30.862 40.744 40.903 1.00 9.13 208 ALA A CA 1
ATOM 1478 C C . ALA A 1 208 ? 29.961 41.637 40.049 1.00 14.68 208 ALA A C 1
ATOM 1479 O O . ALA A 1 208 ? 28.846 41.258 39.667 1.00 12.56 208 ALA A O 1
ATOM 1481 N N . TRP A 1 209 ? 30.466 42.840 39.728 1.00 13.80 209 TRP A N 1
ATOM 1482 C CA . TRP A 1 209 ? 29.726 43.792 38.898 1.00 15.51 209 TRP A CA 1
ATOM 1483 C C . TRP A 1 209 ? 30.669 44.544 37.953 1.00 13.02 209 TRP A C 1
ATOM 1484 O O . TRP A 1 209 ? 31.897 44.468 38.070 1.00 16.32 209 TRP A O 1
ATOM 1495 N N . LEU A 1 210 ? 30.061 45.283 37.010 1.00 15.53 210 LEU A N 1
ATOM 1496 C CA . LEU A 1 210 ? 30.783 46.037 35.980 1.00 17.79 210 LEU A CA 1
ATOM 1497 C C . LEU A 1 210 ? 31.831 46.978 36.546 1.00 19.34 210 LEU A C 1
ATOM 1498 O O . LEU A 1 210 ? 32.867 47.224 35.915 1.00 22.68 210 LEU A O 1
ATOM 1503 N N . ASN A 1 211 ? 31.533 47.588 37.681 1.00 18.31 211 ASN A N 1
ATOM 1504 C CA . ASN A 1 211 ? 32.253 48.772 38.143 1.00 31.45 211 ASN A CA 1
ATOM 1505 C C . ASN A 1 211 ? 33.520 48.441 38.895 1.00 31.70 211 ASN A C 1
ATOM 1506 O O . ASN A 1 211 ? 34.398 49.281 39.028 1.00 41.60 211 ASN A O 1
ATOM 1511 N N A GLY A 1 212 ? 33.769 47.135 38.979 0.50 27.04 212 GLY A N 1
ATOM 1512 N N B GLY A 1 212 ? 33.769 47.135 38.979 0.50 27.04 212 GLY A N 1
ATOM 1513 C CA A GLY A 1 212 ? 34.891 46.536 39.651 0.50 21.33 212 GLY A CA 1
ATOM 1514 C CA B GLY A 1 212 ? 34.891 46.536 39.651 0.50 21.33 212 GLY A CA 1
ATOM 1515 C C A GLY A 1 212 ? 34.491 46.021 40.995 0.50 21.52 212 GLY A C 1
ATOM 1516 C C B GLY A 1 212 ? 34.491 46.021 40.995 0.50 21.52 212 GLY A C 1
ATOM 1517 O O A GLY A 1 212 ? 35.355 45.633 41.789 0.50 21.35 212 GLY A O 1
ATOM 1518 O O B GLY A 1 212 ? 35.356 45.636 41.790 0.50 21.35 212 GLY A O 1
ATOM 1519 N N . GLY A 1 213 ? 33.201 45.982 41.266 1.00 30.59 213 GLY A N 1
ATOM 1520 C CA . GLY A 1 213 ? 32.803 46.062 42.645 1.00 26.81 213 GLY A CA 1
ATOM 1521 C C . GLY A 1 213 ? 31.822 44.932 42.809 1.00 22.99 213 GLY A C 1
ATOM 1522 O O . GLY A 1 213 ? 31.918 43.905 42.131 1.00 22.39 213 GLY A O 1
ATOM 1523 N N . THR A 1 214 ? 30.832 45.145 43.657 1.00 27.50 214 THR A N 1
ATOM 1524 C CA . THR A 1 214 ? 29.871 44.087 43.875 1.00 19.56 214 THR A CA 1
ATOM 1525 C C . THR A 1 214 ? 28.471 44.624 43.658 1.00 21.63 214 THR A C 1
ATOM 1526 O O . THR A 1 214 ? 28.240 45.833 43.568 1.00 17.86 214 THR A O 1
ATOM 1530 N N . ASN A 1 215 ? 27.538 43.691 43.549 1.00 13.79 215 ASN A N 1
ATOM 1531 C CA . ASN A 1 215 ? 26.125 44.025 43.515 1.00 12.45 215 ASN A CA 1
ATOM 1532 C C . ASN A 1 215 ? 25.378 42.863 44.134 1.00 13.75 215 ASN A C 1
ATOM 1533 O O . ASN A 1 215 ? 25.820 41.717 44.048 1.00 12.30 215 ASN A O 1
ATOM 1538 N N . THR A 1 216 ? 24.267 43.169 44.787 1.00 13.35 216 THR A N 1
ATOM 1539 C CA . THR A 1 216 ? 23.418 42.168 45.422 1.00 12.62 216 THR A CA 1
ATOM 1540 C C . THR A 1 216 ? 22.057 4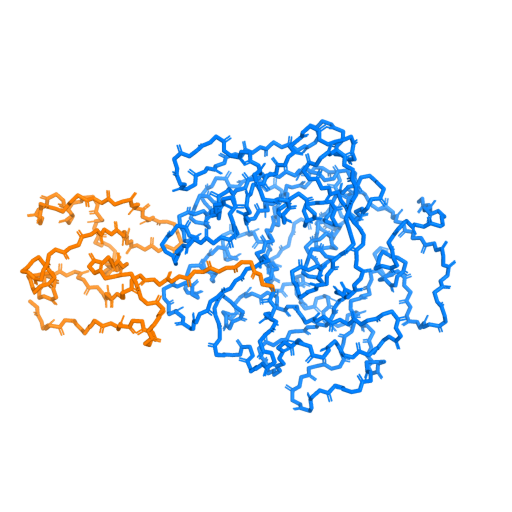2.259 44.752 1.00 15.00 216 THR A C 1
ATOM 1541 O O . THR A 1 216 ? 21.362 43.269 44.884 1.00 16.24 216 THR A O 1
ATOM 1545 N N . ILE A 1 217 ? 21.685 41.223 44.006 1.00 13.35 217 ILE A N 1
ATOM 1546 C CA . ILE A 1 217 ? 20.458 41.239 43.214 1.00 12.17 217 ILE A CA 1
ATOM 1547 C C . ILE A 1 217 ? 19.789 39.879 43.350 1.00 13.06 217 ILE A C 1
ATOM 1548 O O . ILE A 1 217 ? 20.352 38.938 43.915 1.00 12.12 217 ILE A O 1
ATOM 1553 N N . SER A 1 218 ? 18.560 39.792 42.835 1.00 11.88 218 SER A N 1
ATOM 1554 C CA . SER A 1 218 ? 17.708 38.624 43.011 1.00 12.36 218 SER A CA 1
ATOM 1555 C C . SER A 1 218 ? 17.235 38.107 41.663 1.00 11.84 218 SER A C 1
ATOM 1556 O O . SER A 1 218 ? 17.033 38.872 40.715 1.00 16.37 218 SER A O 1
ATOM 1559 N N . GLY A 1 219 ? 17.046 36.805 41.591 1.00 11.20 219 GLY A N 1
ATOM 1560 C CA . GLY A 1 219 ? 16.424 36.227 40.418 1.00 10.35 219 GLY A CA 1
ATOM 1561 C C . GLY A 1 219 ? 16.798 34.778 40.283 1.00 11.28 219 GLY A C 1
ATOM 1562 O O . GLY A 1 219 ? 17.741 34.293 40.909 1.00 11.03 219 GLY A O 1
ATOM 1563 N N . THR A 1 220 ? 16.024 34.062 39.459 1.00 8.74 220 THR A N 1
ATOM 1564 C CA . THR A 1 220 ? 16.474 32.729 39.073 1.00 10.42 220 THR A CA 1
ATOM 1565 C C . THR A 1 220 ? 17.765 32.809 38.271 1.00 9.58 220 THR A C 1
ATOM 1566 O O . THR A 1 220 ? 18.507 31.820 38.213 1.00 9.60 220 THR A O 1
ATOM 1570 N N . SER A 1 221 ? 18.073 33.983 37.701 1.00 9.92 221 SER A N 1
ATOM 1571 C CA . SER A 1 221 ? 19.387 34.216 37.099 1.00 10.18 221 SER A CA 1
ATOM 1572 C C . SER A 1 221 ? 20.524 33.979 38.088 1.00 8.32 221 SER A C 1
ATOM 1573 O O . SER A 1 221 ? 21.634 33.633 37.668 1.00 8.51 221 SER A O 1
ATOM 1576 N N . MET A 1 222 ? 20.288 34.243 39.377 1.00 8.64 222 MET A N 1
ATOM 1577 C CA . MET A 1 222 ? 21.297 34.067 40.418 1.00 8.44 222 MET A CA 1
ATOM 1578 C C . MET A 1 222 ? 21.327 32.649 40.955 1.00 7.89 222 MET A C 1
ATOM 1579 O O . MET A 1 222 ? 22.376 32.185 41.421 1.00 9.51 222 MET A O 1
ATOM 1584 N N . ALA A 1 223 ? 20.189 31.954 40.901 1.00 8.01 223 ALA A N 1
ATOM 1585 C CA . ALA A 1 223 ? 20.136 30.574 41.355 1.00 7.11 223 ALA A CA 1
ATOM 1586 C C . ALA A 1 223 ? 20.879 29.665 40.386 1.00 8.54 223 ALA A C 1
ATOM 1587 O O . ALA A 1 223 ? 21.688 28.816 40.796 1.00 8.78 223 ALA A O 1
ATOM 1589 N N . THR A 1 224 ? 20.633 29.854 39.093 1.00 9.25 224 THR A N 1
ATOM 1590 C CA . THR A 1 224 ? 21.196 28.998 38.050 1.00 10.08 224 THR A CA 1
ATOM 1591 C C . THR A 1 224 ? 22.706 28.830 38.142 1.00 7.70 224 THR A C 1
ATOM 1592 O O . THR A 1 224 ? 23.177 27.682 38.067 1.00 9.01 224 THR A O 1
ATOM 1596 N N . PRO A 1 225 ? 23.513 29.888 38.304 1.00 8.41 225 PRO A N 1
ATOM 1597 C CA . PRO A 1 225 ? 24.970 29.687 38.344 1.00 7.64 225 PRO A CA 1
ATOM 1598 C C . PRO A 1 225 ? 25.453 28.877 39.541 1.00 8.69 225 PRO A C 1
ATOM 1599 O O . PRO A 1 225 ? 26.560 28.322 39.473 1.00 8.29 225 PRO A O 1
ATOM 1603 N N . HIS A 1 226 ? 24.698 28.802 40.645 1.00 9.83 226 HIS A N 1
ATOM 1604 C CA . HIS A 1 226 ? 25.081 27.860 41.698 1.00 8.17 226 HIS A CA 1
ATOM 1605 C C . HIS A 1 226 ? 25.074 26.432 41.166 1.00 8.32 226 HIS A C 1
ATOM 1606 O O . HIS A 1 226 ? 25.934 25.625 41.534 1.00 9.53 226 HIS A O 1
ATOM 1613 N N . VAL A 1 227 ? 24.080 26.103 40.330 1.00 7.69 227 VAL A N 1
ATOM 1614 C CA . VAL A 1 227 ? 23.982 24.769 39.734 1.00 5.73 227 VAL A CA 1
ATOM 1615 C C . VAL A 1 227 ? 25.066 24.570 38.683 1.00 8.19 227 VAL A C 1
ATOM 1616 O O . VAL A 1 227 ? 25.728 23.524 38.653 1.00 7.93 227 VAL A O 1
ATOM 1620 N N . ALA A 1 228 ? 25.263 25.551 37.793 1.00 7.52 228 ALA A N 1
ATOM 1621 C CA . ALA A 1 228 ? 26.339 25.430 36.814 1.00 8.44 228 ALA A CA 1
ATOM 1622 C C . ALA A 1 228 ? 27.688 25.239 37.498 1.00 7.78 228 ALA A C 1
ATOM 1623 O O . ALA A 1 228 ? 28.507 24.413 37.064 1.00 8.51 228 ALA A O 1
ATOM 1625 N N . GLY A 1 229 ? 27.943 25.991 38.580 1.00 7.08 229 GLY A N 1
ATOM 1626 C CA . GLY A 1 229 ? 29.204 25.832 39.282 1.00 8.69 229 GLY A CA 1
ATOM 1627 C C . GLY A 1 229 ? 29.347 24.456 39.905 1.00 7.61 229 GLY A C 1
ATOM 1628 O O . GLY A 1 229 ? 30.429 23.864 39.892 1.00 8.07 229 GLY A O 1
ATOM 1629 N N . THR A 1 230 ? 28.262 23.936 40.478 1.00 8.90 230 THR A N 1
ATOM 1630 C CA . THR A 1 230 ? 28.316 22.609 41.077 1.00 8.24 230 THR A CA 1
ATOM 1631 C C . THR A 1 230 ? 28.585 21.542 40.023 1.00 8.40 230 THR A C 1
ATOM 1632 O O . THR A 1 230 ? 29.333 20.589 40.279 1.00 9.11 230 THR A O 1
ATOM 1636 N N . ALA A 1 231 ? 27.994 21.685 38.830 1.00 8.62 231 ALA A N 1
ATOM 1637 C CA . ALA A 1 231 ? 28.291 20.761 37.742 1.00 8.54 231 ALA A CA 1
ATOM 1638 C C . ALA A 1 231 ? 29.751 20.838 37.329 1.00 8.90 231 ALA A C 1
ATOM 1639 O O . ALA A 1 231 ? 30.335 19.824 36.937 1.00 8.88 231 ALA A O 1
ATOM 1641 N N . ALA A 1 232 ? 30.356 22.025 37.402 1.00 9.31 232 ALA A N 1
ATOM 1642 C CA . ALA A 1 232 ? 31.781 22.114 37.108 1.00 7.74 232 ALA A CA 1
ATOM 1643 C C . ALA A 1 232 ? 32.605 21.393 38.171 1.00 9.81 232 ALA A C 1
ATOM 1644 O O . ALA A 1 232 ? 33.589 20.712 37.844 1.00 11.54 232 ALA A O 1
ATOM 1646 N N . LEU A 1 233 ? 32.219 21.516 39.447 1.00 7.92 233 LEU A N 1
ATOM 1647 C CA . LEU A 1 233 ? 32.864 20.729 40.498 1.00 8.53 233 LEU A CA 1
ATOM 1648 C C . LEU A 1 233 ? 32.695 19.243 40.234 1.00 10.04 233 LEU A C 1
ATOM 1649 O O . LEU A 1 233 ? 33.633 18.458 40.421 1.00 10.55 233 LEU A O 1
ATOM 1654 N N . TYR A 1 234 ? 31.507 18.841 39.775 1.00 9.02 234 TYR A N 1
ATOM 1655 C CA . TYR A 1 234 ? 31.269 17.433 39.485 1.00 8.72 234 TYR A CA 1
ATOM 1656 C C . TYR A 1 234 ? 32.246 16.929 38.436 1.00 10.56 234 TYR A C 1
ATOM 1657 O O . TYR A 1 234 ? 32.888 15.884 38.612 1.00 9.65 234 TYR A O 1
ATOM 1666 N N . LYS A 1 235 ? 32.361 17.651 37.323 1.00 8.71 235 LYS A N 1
ATOM 1667 C CA . LYS A 1 235 ? 33.218 17.179 36.240 1.00 8.12 235 LYS A CA 1
ATOM 1668 C C . LYS A 1 235 ? 34.685 17.154 36.658 1.00 10.72 235 LYS A C 1
ATOM 1669 O O . LYS A 1 235 ? 35.438 16.267 36.240 1.00 11.39 235 LYS A O 1
ATOM 1675 N N . ALA A 1 236 ? 35.120 18.122 37.469 1.00 9.27 236 ALA A N 1
ATOM 1676 C CA . ALA A 1 236 ? 36.506 18.088 37.929 1.00 10.34 236 ALA A CA 1
ATOM 1677 C C . ALA A 1 236 ? 36.737 16.971 38.939 1.00 12.42 236 ALA A C 1
ATOM 1678 O O . ALA A 1 236 ? 37.836 16.403 38.992 1.00 14.02 236 ALA A O 1
ATOM 1680 N N . THR A 1 237 ? 35.710 16.620 39.716 1.00 10.04 237 THR A N 1
ATOM 1681 C CA . THR A 1 237 ? 35.855 15.607 40.756 1.00 10.73 237 THR A CA 1
ATOM 1682 C C . THR A 1 237 ? 35.776 14.191 40.197 1.00 12.95 237 THR A C 1
ATOM 1683 O O . THR A 1 237 ? 36.563 13.322 40.594 1.00 12.90 237 THR A O 1
ATOM 1687 N N . TYR A 1 238 ? 34.831 13.930 39.293 1.00 11.54 238 TYR A N 1
ATOM 1688 C CA . TYR A 1 238 ? 34.563 12.574 38.836 1.00 11.27 238 TYR A CA 1
ATOM 1689 C C . TYR A 1 238 ? 34.951 12.325 37.389 1.00 14.49 238 TYR A C 1
ATOM 1690 O O . TYR A 1 238 ? 34.881 11.172 36.937 1.00 16.61 238 TYR A O 1
ATOM 1699 N N . GLY A 1 239 ? 35.331 13.358 36.651 1.00 11.59 239 GLY A N 1
ATOM 1700 C CA . GLY A 1 239 ? 35.474 13.268 35.214 1.00 11.76 239 GLY A CA 1
ATOM 1701 C C . GLY A 1 239 ? 34.216 13.729 34.495 1.00 12.29 239 GLY A C 1
ATOM 1702 O O . GLY A 1 239 ? 33.141 13.882 35.075 1.00 13.67 239 GLY A O 1
ATOM 1703 N N . ASP A 1 240 ? 34.357 13.940 33.192 1.00 13.49 240 ASP A N 1
ATOM 1704 C CA . ASP A 1 240 ? 33.215 14.357 32.390 1.00 12.01 240 ASP A CA 1
ATOM 1705 C C . ASP A 1 240 ? 32.097 13.317 32.468 1.00 14.32 240 ASP A C 1
ATOM 1706 O O . ASP A 1 240 ? 32.332 12.117 32.648 1.00 17.28 240 ASP A O 1
ATOM 1711 N N . ALA A 1 241 ? 30.861 13.795 32.359 1.00 12.47 241 ALA A N 1
ATOM 1712 C CA . ALA A 1 241 ? 29.684 12.939 32.389 1.00 11.29 241 ALA A CA 1
ATOM 1713 C C . ALA A 1 241 ? 28.582 13.660 31.631 1.00 10.45 241 ALA A C 1
ATOM 1714 O O . ALA A 1 241 ? 28.657 14.868 31.403 1.00 13.10 241 ALA A O 1
ATOM 1716 N N . SER A 1 242 ? 27.579 12.901 31.204 1.00 12.73 242 SER A N 1
ATOM 1717 C CA . SER A 1 242 ? 26.518 13.465 30.383 1.00 12.46 242 SER A CA 1
ATOM 1718 C C . SER A 1 242 ? 25.618 14.371 31.210 1.00 11.85 242 SER A C 1
ATOM 1719 O O . SER A 1 242 ? 25.558 14.275 32.436 1.00 9.44 242 SER A O 1
ATOM 1722 N N . PHE A 1 243 ? 24.891 15.251 30.512 1.00 10.27 243 PHE A N 1
ATOM 1723 C CA . PHE A 1 243 ? 23.990 16.159 31.212 1.00 12.48 243 PHE A CA 1
ATOM 1724 C C . PHE A 1 243 ? 22.974 15.380 32.039 1.00 11.28 243 PHE A C 1
ATOM 1725 O O . PHE A 1 243 ? 22.604 15.806 33.138 1.00 12.63 243 PHE A O 1
ATOM 1733 N N . SER A 1 244 ? 22.520 14.228 31.532 1.00 10.68 244 SER A N 1
ATOM 1734 C CA . SER A 1 244 ? 21.486 13.494 32.248 1.00 11.63 244 SER A CA 1
ATOM 1735 C C . SER A 1 244 ? 22.050 12.832 33.497 1.00 11.67 244 SER A C 1
ATOM 1736 O O . SER A 1 244 ? 21.359 12.750 34.519 1.00 11.41 244 SER A O 1
ATOM 1739 N N . THR A 1 245 ? 23.302 12.371 33.443 1.00 11.20 245 THR A N 1
ATOM 1740 C CA . THR A 1 245 ? 23.920 11.816 34.641 1.00 10.75 245 THR A CA 1
ATOM 1741 C C . THR A 1 245 ? 24.075 12.886 35.712 1.00 10.29 245 THR A C 1
ATOM 1742 O O . THR A 1 245 ? 23.720 12.673 36.876 1.00 10.22 245 THR A O 1
ATOM 1746 N N . ILE A 1 246 ? 24.602 14.052 35.336 1.00 10.40 246 ILE A N 1
ATOM 1747 C CA . ILE A 1 246 ? 24.830 15.099 36.327 1.00 8.60 246 ILE A CA 1
ATOM 1748 C C . ILE A 1 246 ? 23.509 15.641 36.863 1.00 8.74 246 ILE A C 1
ATOM 1749 O O . ILE A 1 246 ? 23.358 15.871 38.069 1.00 9.30 246 ILE A O 1
ATOM 1754 N N . ARG A 1 247 ? 22.522 15.832 35.985 1.00 9.32 247 ARG A N 1
ATOM 1755 C CA . ARG A 1 247 ? 21.216 16.284 36.454 1.00 7.65 247 ARG A CA 1
ATOM 1756 C C . ARG A 1 247 ? 20.612 15.295 37.443 1.00 8.90 247 ARG A C 1
ATOM 1757 O O . ARG A 1 247 ? 20.069 15.691 38.480 1.00 9.73 247 ARG A O 1
ATOM 1765 N N . SER A 1 248 ? 20.704 14.002 37.140 1.00 11.15 248 SER A N 1
ATOM 1766 C CA A SER A 1 248 ? 20.168 13.007 38.062 0.72 12.15 248 SER A CA 1
ATOM 1767 C CA B SER A 1 248 ? 20.176 13.000 38.058 0.28 12.12 248 SER A CA 1
ATOM 1768 C C . SER A 1 248 ? 20.906 13.043 39.394 1.00 11.12 248 SER A C 1
ATOM 1769 O O . SER A 1 248 ? 20.287 12.908 40.457 1.00 11.58 248 SER A O 1
ATOM 1774 N N . TRP A 1 249 ? 22.226 13.239 39.359 1.00 9.45 249 TRP A N 1
ATOM 1775 C CA . TRP A 1 249 ? 22.977 13.339 40.606 1.00 10.14 249 TRP A CA 1
ATOM 1776 C C . TRP A 1 249 ? 22.540 14.564 41.398 1.00 8.56 249 TRP A C 1
ATOM 1777 O O . TRP A 1 249 ? 22.373 14.502 42.620 1.00 9.49 249 TRP A O 1
ATOM 1788 N N . LEU A 1 250 ? 22.332 15.685 40.708 1.00 8.33 250 LEU A N 1
ATOM 1789 C CA . LEU A 1 250 ? 21.924 16.908 41.386 1.00 9.38 250 LEU A CA 1
ATOM 1790 C C . LEU A 1 250 ? 20.569 16.742 42.058 1.00 9.08 250 LEU A C 1
ATOM 1791 O O . LEU A 1 250 ? 20.384 17.135 43.217 1.00 9.89 250 LEU A O 1
ATOM 1796 N N . VAL A 1 251 ? 19.601 16.165 41.348 1.00 9.72 251 VAL A N 1
ATOM 1797 C CA . VAL A 1 251 ? 18.259 16.109 41.924 1.00 9.80 251 VAL A CA 1
ATOM 1798 C C . VAL A 1 251 ? 18.169 15.039 43.009 1.00 12.41 251 VAL A C 1
ATOM 1799 O O . VAL A 1 251 ? 17.427 15.212 43.980 1.00 13.35 251 VAL A O 1
ATOM 1803 N N . SER A 1 252 ? 18.921 13.939 42.892 1.00 10.36 252 SER A N 1
ATOM 1804 C CA . SER A 1 252 ? 18.837 12.907 43.923 1.00 9.51 252 SER A CA 1
ATOM 1805 C C . SER A 1 252 ? 19.648 13.254 45.165 1.00 12.58 252 SER A C 1
ATOM 1806 O O . SER A 1 252 ? 19.345 12.754 46.254 1.00 11.73 252 SER A O 1
ATOM 1809 N N . ASN A 1 253 ? 20.683 14.077 45.039 1.00 10.07 253 ASN A N 1
ATOM 1810 C CA . ASN A 1 253 ? 21.433 14.494 46.214 1.00 9.03 253 ASN A CA 1
ATOM 1811 C C . ASN A 1 253 ? 20.969 15.839 46.751 1.00 10.70 253 ASN A C 1
ATOM 1812 O O . ASN A 1 253 ? 21.505 16.316 47.758 1.00 12.41 253 ASN A O 1
ATOM 1817 N N . ALA A 1 254 ? 19.966 16.448 46.122 1.00 9.14 254 ALA A N 1
ATOM 1818 C CA . ALA A 1 254 ? 19.424 17.701 46.625 1.00 9.15 254 ALA A CA 1
ATOM 1819 C C . ALA A 1 254 ? 18.738 17.489 47.972 1.00 13.05 254 ALA A C 1
ATOM 1820 O O . ALA A 1 254 ? 18.256 16.393 48.289 1.00 13.17 254 ALA A O 1
ATOM 1822 N N . THR A 1 255 ? 18.695 18.557 48.766 1.00 11.61 255 THR A N 1
ATOM 1823 C CA . THR A 1 255 ? 17.958 18.521 50.026 1.00 12.10 255 THR A CA 1
ATOM 1824 C C . THR A 1 255 ? 16.466 18.496 49.740 1.00 11.06 255 THR A C 1
ATOM 1825 O O . THR A 1 255 ? 15.956 19.337 48.994 1.00 12.14 255 THR A O 1
ATOM 1829 N N . SER A 1 256 ? 15.767 17.535 50.337 1.00 13.51 256 SER A N 1
ATOM 1830 C CA . SER A 1 256 ? 14.354 17.305 50.069 1.00 14.73 256 SER A CA 1
ATOM 1831 C C . SER A 1 256 ? 13.487 17.955 51.144 1.00 12.15 256 SER A C 1
ATOM 1832 O O . SER A 1 256 ? 13.754 17.810 52.341 1.00 17.99 256 SER A O 1
ATOM 1835 N N . GLY A 1 257 ? 12.458 18.678 50.711 1.00 12.34 257 GLY A N 1
ATOM 1836 C CA . GLY A 1 257 ? 11.386 19.091 51.596 1.00 13.09 257 GLY A CA 1
ATOM 1837 C C . GLY A 1 257 ? 11.629 20.306 52.465 1.00 18.60 257 GLY A C 1
ATOM 1838 O O . GLY A 1 257 ? 10.812 20.567 53.355 1.00 18.86 257 GLY A O 1
ATOM 1839 N N . VAL A 1 258 ? 12.695 21.081 52.241 1.00 13.19 258 VAL A N 1
ATOM 1840 C CA . VAL A 1 258 ? 12.958 22.238 53.103 1.00 12.89 258 VAL A CA 1
ATOM 1841 C C . VAL A 1 258 ? 12.413 23.555 52.554 1.00 11.96 258 VAL A C 1
ATOM 1842 O O . VAL A 1 258 ? 12.383 24.551 53.294 1.00 15.23 258 VAL A O 1
ATOM 1846 N N . ILE A 1 259 ? 11.999 23.608 51.296 1.00 11.71 259 ILE A N 1
ATOM 1847 C CA . ILE A 1 259 ? 11.487 24.856 50.738 1.00 11.02 259 ILE A CA 1
ATOM 1848 C C . ILE A 1 259 ? 10.082 25.105 51.272 1.00 13.66 259 ILE A C 1
ATOM 1849 O O . ILE A 1 259 ? 9.214 24.228 51.195 1.00 13.14 259 ILE A O 1
ATOM 1854 N N . THR A 1 260 ? 9.847 26.298 51.807 1.00 12.30 260 THR A N 1
ATOM 1855 C CA . THR A 1 260 ? 8.504 26.678 52.226 1.00 11.71 260 THR A CA 1
ATOM 1856 C C . THR A 1 260 ? 7.816 27.498 51.138 1.00 12.49 260 THR A C 1
ATOM 1857 O O . THR A 1 260 ? 8.457 28.200 50.350 1.00 12.93 260 THR A O 1
ATOM 1861 N N . GLY A 1 261 ? 6.488 27.423 51.115 1.00 13.29 261 GLY A N 1
ATOM 1862 C CA . GLY A 1 261 ? 5.759 28.115 50.073 1.00 15.28 261 GLY A CA 1
ATOM 1863 C C . GLY A 1 261 ? 5.945 27.532 48.692 1.00 10.00 261 GLY A C 1
ATOM 1864 O O . GLY A 1 261 ? 5.703 28.222 47.696 1.00 13.35 261 GLY A O 1
ATOM 1865 N N . ASN A 1 262 ? 6.396 26.287 48.595 1.00 10.71 262 ASN A N 1
ATOM 1866 C CA . ASN A 1 262 ? 6.555 25.673 47.286 1.00 13.00 262 ASN A CA 1
ATOM 1867 C C . ASN A 1 262 ? 5.201 25.548 46.598 1.00 14.63 262 ASN A C 1
ATOM 1868 O O . ASN A 1 262 ? 4.165 25.377 47.243 1.00 14.18 262 ASN A O 1
ATOM 1873 N N . VAL A 1 263 ? 5.212 25.643 45.275 1.00 10.99 263 VAL A N 1
ATOM 1874 C CA . VAL A 1 263 ? 4.004 25.471 44.473 1.00 8.90 263 VAL A CA 1
ATOM 1875 C C . VAL A 1 263 ? 3.850 23.982 44.161 1.00 11.67 263 VAL A C 1
ATOM 1876 O O . VAL A 1 263 ? 4.694 23.385 43.479 1.00 12.34 263 VAL A O 1
ATOM 1880 N N . SER A 1 264 ? 2.767 23.376 44.645 1.00 11.21 264 SER A N 1
ATOM 1881 C CA A SER A 1 264 ? 2.539 21.956 44.410 0.57 13.49 264 SER A CA 1
ATOM 1882 C CA B SER A 1 264 ? 2.552 21.955 44.411 0.43 13.51 264 SER A CA 1
ATOM 1883 C C . SER A 1 264 ? 2.626 21.652 42.920 1.00 13.10 264 SER A C 1
ATOM 1884 O O . SER A 1 264 ? 2.054 22.370 42.096 1.00 12.99 264 SER A O 1
ATOM 1889 N N . GLY A 1 265 ? 3.363 20.595 42.581 1.00 12.66 265 GLY A N 1
ATOM 1890 C CA . GLY A 1 265 ? 3.699 20.299 41.201 1.00 18.05 265 GLY A CA 1
ATOM 1891 C C . GLY A 1 265 ? 5.104 20.713 40.812 1.00 17.00 265 GLY A C 1
ATOM 1892 O O . GLY A 1 265 ? 5.495 20.523 39.657 1.00 17.09 265 GLY A O 1
ATOM 1893 N N . THR A 1 266 ? 5.861 21.290 41.736 1.00 10.42 266 THR A N 1
ATOM 1894 C CA . THR A 1 266 ? 7.248 21.684 41.615 1.00 10.77 266 THR A CA 1
ATOM 1895 C C . THR A 1 266 ? 8.085 20.851 42.580 1.00 10.50 266 THR A C 1
ATOM 1896 O O . THR A 1 266 ? 7.689 20.686 43.737 1.00 11.64 266 THR A O 1
ATOM 1900 N N . PRO A 1 267 ? 9.235 20.321 42.167 1.00 10.18 267 PRO A N 1
ATOM 1901 C CA . PRO A 1 267 ? 10.031 19.524 43.113 1.00 10.76 267 PRO A CA 1
ATOM 1902 C C . PRO A 1 267 ? 10.464 20.353 44.315 1.00 9.73 267 PRO A C 1
ATOM 1903 O O . PRO A 1 267 ? 11.001 21.456 44.176 1.00 11.67 267 PRO A O 1
ATOM 1907 N N . ASN A 1 268 ? 10.234 19.815 45.515 1.00 10.76 268 ASN A N 1
ATOM 1908 C CA . ASN A 1 268 ? 10.752 20.465 46.719 1.00 10.28 268 ASN A CA 1
ATOM 1909 C C . ASN A 1 268 ? 12.168 19.950 46.953 1.00 10.44 268 ASN A C 1
ATOM 1910 O O . ASN A 1 268 ? 12.426 19.060 47.768 1.00 13.00 268 ASN A O 1
ATOM 1915 N N . LEU A 1 269 ? 13.097 20.498 46.167 1.00 9.33 269 LEU A N 1
ATOM 1916 C CA . LEU A 1 269 ? 14.492 20.089 46.180 1.00 8.35 269 LEU A CA 1
ATOM 1917 C C . LEU A 1 269 ? 15.351 21.337 46.158 1.00 8.73 269 LEU A C 1
ATOM 1918 O O . LEU A 1 269 ? 15.076 22.265 45.389 1.00 10.65 269 LEU A O 1
ATOM 1923 N N . LEU A 1 270 ? 16.396 21.341 46.984 1.00 8.99 270 LEU A N 1
ATOM 1924 C CA . LEU A 1 270 ? 17.330 22.450 47.082 1.00 8.61 270 LEU A CA 1
ATOM 1925 C C . LEU A 1 270 ? 18.753 21.953 46.842 1.00 9.24 270 LEU A C 1
ATOM 1926 O O . LEU A 1 270 ? 19.192 20.993 47.475 1.00 8.76 270 LEU A O 1
ATOM 1931 N N . LEU A 1 271 ? 19.463 22.623 45.936 1.00 10.23 271 LEU A N 1
ATOM 1932 C CA . LEU A 1 271 ? 20.835 22.263 45.595 1.00 7.85 271 LEU A CA 1
ATOM 1933 C C . LEU A 1 271 ? 21.680 22.005 46.837 1.00 9.47 271 LEU A C 1
ATOM 1934 O O . LEU A 1 271 ? 21.699 22.809 47.779 1.00 9.28 271 LEU A O 1
ATOM 1939 N N . ASN A 1 272 ? 22.379 20.867 46.827 1.00 9.55 272 ASN A N 1
ATOM 1940 C CA . ASN A 1 272 ? 23.208 20.434 47.947 1.00 10.71 272 ASN A CA 1
ATOM 1941 C C . ASN A 1 272 ? 24.448 19.781 47.357 1.00 9.38 272 ASN A C 1
ATOM 1942 O O . ASN A 1 272 ? 24.347 18.746 46.690 1.00 12.34 272 ASN A O 1
ATOM 1947 N N . LYS A 1 273 ? 25.614 20.387 47.586 1.00 11.36 273 LYS A N 1
ATOM 1948 C CA . LYS A 1 273 ? 26.868 19.875 47.036 1.00 15.59 273 LYS A CA 1
ATOM 1949 C C . LYS A 1 273 ? 27.683 19.120 48.069 1.00 22.47 273 LYS A C 1
ATOM 1950 O O . LYS A 1 273 ? 28.850 18.809 47.813 1.00 25.77 273 LYS A O 1
ATOM 1956 N N . ARG A 1 274 ? 27.094 18.818 49.228 1.00 20.48 274 ARG A N 1
ATOM 1957 C CA . ARG A 1 274 ? 27.869 18.275 50.342 1.00 25.45 274 ARG A CA 1
ATOM 1958 C C . ARG A 1 274 ? 28.637 17.031 49.925 1.00 31.27 274 ARG A C 1
ATOM 1959 O O . ARG A 1 274 ? 29.836 16.900 50.197 1.00 36.90 274 ARG A O 1
ATOM 1963 N N . SER A 1 275 ? 27.955 16.110 49.269 1.00 30.61 275 SER A N 1
ATOM 1964 C CA . SER A 1 275 ? 28.477 14.787 48.947 1.00 36.82 275 SER A CA 1
ATOM 1965 C C . SER A 1 275 ? 29.559 14.801 47.868 1.00 27.81 275 SER A C 1
ATOM 1966 O O . SER A 1 275 ? 29.932 13.725 47.392 1.00 29.18 275 SER A O 1
ATOM 1969 N N . LEU A 1 276 ? 30.072 15.957 47.463 1.00 26.86 276 LEU A N 1
ATOM 1970 C CA . LEU A 1 276 ? 31.174 16.009 46.506 1.00 33.19 276 LEU A CA 1
ATOM 1971 C C . LEU A 1 276 ? 32.519 15.667 47.141 1.00 39.46 276 LEU A C 1
ATOM 1972 O O . LEU A 1 276 ? 32.601 15.360 48.331 1.00 48.01 276 LEU A O 1
ATOM 1977 N N . ALA B 2 1 ? 6.817 22.757 -2.535 1.00 38.59 1 ALA B N 1
ATOM 1978 C CA . ALA B 2 1 ? 6.394 21.981 -1.375 1.00 40.41 1 ALA B CA 1
ATOM 1979 C C . ALA B 2 1 ? 5.184 22.623 -0.706 1.00 33.25 1 ALA B C 1
ATOM 1980 O O . ALA B 2 1 ? 4.940 23.819 -0.878 1.00 36.61 1 ALA B O 1
ATOM 1982 N N . PRO B 2 2 ? 4.418 21.827 0.041 1.00 38.97 2 PRO B N 1
ATOM 1983 C CA . PRO B 2 2 ? 3.305 22.393 0.813 1.00 38.66 2 PRO B CA 1
ATOM 1984 C C . PRO B 2 2 ? 3.799 23.493 1.742 1.00 42.23 2 PRO B C 1
ATOM 1985 O O . PRO B 2 2 ? 4.891 23.405 2.312 1.00 40.58 2 PRO B O 1
ATOM 1989 N N . ALA B 2 3 ? 2.982 24.534 1.896 1.00 29.92 3 ALA B N 1
ATOM 1990 C CA . ALA B 2 3 ? 3.397 25.702 2.665 1.00 31.32 3 ALA B CA 1
ATOM 1991 C C . ALA B 2 3 ? 3.644 25.334 4.120 1.00 36.28 3 ALA B C 1
ATOM 1992 O O . ALA B 2 3 ? 2.764 24.787 4.794 1.00 36.45 3 ALA B O 1
ATOM 1994 N N . VAL B 2 4 ? 4.848 25.633 4.602 1.00 27.96 4 VAL B N 1
ATOM 1995 C CA . VAL B 2 4 ? 5.196 25.469 6.013 1.00 27.87 4 VAL B CA 1
ATOM 1996 C C . VAL B 2 4 ? 4.528 26.602 6.784 1.00 25.36 4 VAL B C 1
ATOM 1997 O O . VAL B 2 4 ? 4.539 27.753 6.322 1.00 27.70 4 VAL B O 1
ATOM 2001 N N . PRO B 2 5 ? 3.933 26.334 7.940 1.00 27.76 5 PRO B N 1
ATOM 2002 C CA . PRO B 2 5 ? 3.369 27.423 8.745 1.00 27.39 5 PRO B CA 1
ATOM 2003 C C . PRO B 2 5 ? 4.471 28.280 9.349 1.00 25.57 5 PRO B C 1
ATOM 2004 O O . PRO B 2 5 ? 5.634 27.882 9.443 1.00 24.84 5 PRO B O 1
ATOM 2008 N N . VAL B 2 6 ? 4.089 29.486 9.742 1.00 24.48 6 VAL B N 1
ATOM 2009 C CA . VAL B 2 6 ? 4.997 30.421 10.387 1.00 21.67 6 VAL B CA 1
ATOM 2010 C C . VAL B 2 6 ? 4.518 30.619 11.817 1.00 20.73 6 VAL B C 1
ATOM 2011 O O . VAL B 2 6 ? 3.407 31.115 12.043 1.00 21.72 6 VAL B O 1
ATOM 2015 N N . ALA B 2 7 ? 5.350 30.216 12.777 1.00 16.22 7 ALA B N 1
ATOM 2016 C CA . ALA B 2 7 ? 5.050 30.355 14.200 1.00 15.99 7 ALA B CA 1
ATOM 2017 C C . ALA B 2 7 ? 5.339 31.793 14.595 1.00 16.46 7 ALA B C 1
ATOM 2018 O O . ALA B 2 7 ? 6.497 32.186 14.750 1.00 16.71 7 ALA B O 1
ATOM 2020 N N . MET B 2 8 ? 4.293 32.601 14.734 1.00 17.15 8 MET B N 1
ATOM 2021 C CA . MET B 2 8 ? 4.512 33.994 15.082 1.00 15.07 8 MET B CA 1
ATOM 2022 C C . MET B 2 8 ? 4.745 34.118 16.579 1.00 15.96 8 MET B C 1
ATOM 2023 O O . MET B 2 8 ? 4.277 33.300 17.374 1.00 20.58 8 MET B O 1
ATOM 2028 N N . ALA B 2 9 ? 5.513 35.134 16.962 1.00 12.59 9 ALA B N 1
ATOM 2029 C CA . ALA B 2 9 ? 5.806 35.329 18.372 1.00 15.07 9 ALA B CA 1
ATOM 2030 C C . ALA B 2 9 ? 4.562 35.804 19.121 1.00 18.14 9 ALA B C 1
ATOM 2031 O O . ALA B 2 9 ? 3.621 36.359 18.539 1.00 18.86 9 ALA B O 1
ATOM 2033 N N . ALA B 2 10 ? 4.568 35.571 20.433 1.00 18.56 10 ALA B N 1
ATOM 2034 C CA . ALA B 2 10 ? 3.538 36.123 21.297 1.00 18.62 10 ALA B CA 1
ATOM 2035 C C . ALA B 2 10 ? 3.374 37.616 21.038 1.00 20.03 10 ALA B C 1
ATOM 2036 O O . ALA B 2 10 ? 4.346 38.329 20.773 1.00 15.79 10 ALA B O 1
ATOM 2038 N N . ALA B 2 11 ? 2.134 38.087 21.123 1.00 19.00 11 ALA B N 1
ATOM 2039 C CA . ALA B 2 11 ? 1.851 39.476 20.797 1.00 21.76 11 ALA B CA 1
ATOM 2040 C C . ALA B 2 11 ? 2.672 40.402 21.679 1.00 19.67 11 ALA B C 1
ATOM 2041 O O . ALA B 2 11 ? 2.689 40.262 22.905 1.00 21.78 11 ALA B O 1
ATOM 2043 N N . GLY B 2 12 ? 3.363 41.343 21.045 1.00 13.34 12 GLY B N 1
ATOM 2044 C CA . GLY B 2 12 ? 4.193 42.287 21.757 1.00 14.96 12 GLY B CA 1
ATOM 2045 C C . GLY B 2 12 ? 5.603 41.808 22.019 1.00 15.00 12 GLY B C 1
ATOM 2046 O O . GLY B 2 12 ? 6.386 42.533 22.641 1.00 15.29 12 GLY B O 1
ATOM 2047 N N . GLN B 2 13 ? 5.954 40.605 21.583 1.00 13.72 13 GLN B N 1
ATOM 2048 C CA . GLN B 2 13 ? 7.308 40.118 21.791 1.00 14.14 13 GLN B CA 1
ATOM 2049 C C . GLN B 2 13 ? 8.037 39.774 20.502 1.00 11.82 13 GLN B C 1
ATOM 2050 O O . GLN B 2 13 ? 9.194 39.338 20.561 1.00 13.48 13 GLN B O 1
ATOM 2056 N N . GLY B 2 14 ? 7.418 39.977 19.348 1.00 12.03 14 GLY B N 1
ATOM 2057 C CA . GLY B 2 14 ? 8.047 39.629 18.088 1.00 10.70 14 GLY B CA 1
ATOM 2058 C C . GLY B 2 14 ? 8.957 40.714 17.539 1.00 13.81 14 GLY B C 1
ATOM 2059 O O . GLY B 2 14 ? 8.785 41.905 17.806 1.00 14.55 14 GLY B O 1
ATOM 2060 N N . VAL B 2 15 ? 9.940 40.274 16.762 1.00 11.47 15 VAL B N 1
ATOM 2061 C CA . VAL B 2 15 ? 10.761 41.153 15.938 1.00 8.86 15 VAL B CA 1
ATOM 2062 C C . VAL B 2 15 ? 10.169 41.110 14.536 1.00 10.74 15 VAL B C 1
ATOM 2063 O O . VAL B 2 15 ? 10.303 40.113 13.822 1.00 12.05 15 VAL B O 1
ATOM 2067 N N . ALA B 2 16 ? 9.515 42.190 14.129 1.00 15.00 16 ALA B N 1
ATOM 2068 C CA . ALA B 2 16 ? 8.822 42.187 12.848 1.00 13.24 16 ALA B CA 1
ATOM 2069 C C . ALA B 2 16 ? 9.804 41.967 11.702 1.00 11.78 16 ALA B C 1
ATOM 2070 O O . ALA B 2 16 ? 10.876 42.580 11.656 1.00 15.00 16 ALA B O 1
ATOM 2072 N N . GLY B 2 17 ? 9.441 41.058 10.794 1.00 14.69 17 GLY B N 1
ATOM 2073 C CA . GLY B 2 17 ? 10.219 40.788 9.601 1.00 14.73 17 GLY B CA 1
ATOM 2074 C C . GLY B 2 17 ? 11.477 39.973 9.805 1.00 13.60 17 GLY B C 1
ATOM 2075 O O . GLY B 2 17 ? 12.315 39.931 8.900 1.00 13.91 17 GLY B O 1
ATOM 2076 N N . GLN B 2 18 ? 11.650 39.325 10.967 1.00 11.46 18 GLN B N 1
ATOM 2077 C CA . GLN B 2 18 ? 12.875 38.599 11.276 1.00 14.14 18 GLN B CA 1
ATOM 2078 C C . GLN B 2 18 ? 12.505 37.195 11.736 1.00 13.59 18 GLN B C 1
ATOM 2079 O O . GLN B 2 18 ? 11.596 37.040 12.560 1.00 11.14 18 GLN B O 1
ATOM 2085 N N . TYR B 2 19 ? 13.211 36.181 11.216 1.00 11.77 19 TYR B N 1
ATOM 2086 C CA . TYR B 2 19 ? 12.773 34.795 11.350 1.00 11.45 19 TYR B CA 1
ATOM 2087 C C . TYR B 2 19 ? 13.942 33.864 11.630 1.00 12.35 19 TYR B C 1
ATOM 2088 O O . TYR B 2 19 ? 15.089 34.141 11.275 1.00 13.05 19 TYR B O 1
ATOM 2097 N N . ILE B 2 20 ? 13.621 32.760 12.301 1.00 11.26 20 ILE B N 1
ATOM 2098 C CA . ILE B 2 20 ? 14.496 31.603 12.437 1.00 11.08 20 ILE B CA 1
ATOM 2099 C C . ILE B 2 20 ? 13.929 30.501 11.555 1.00 10.61 20 ILE B C 1
ATOM 2100 O O . ILE B 2 20 ? 12.761 30.129 11.702 1.00 12.23 20 ILE B O 1
ATOM 2105 N N . VAL B 2 21 ? 14.764 29.948 10.677 1.00 10.36 21 VAL B N 1
ATOM 2106 C CA . VAL B 2 21 ? 14.342 28.937 9.713 1.00 10.28 21 VAL B CA 1
ATOM 2107 C C . VAL B 2 21 ? 15.154 27.671 9.953 1.00 10.29 21 VAL B C 1
ATOM 2108 O O . VAL B 2 21 ? 16.382 27.736 10.079 1.00 12.58 21 VAL B O 1
ATOM 2112 N N . THR B 2 22 ? 14.484 26.523 10.023 1.00 12.00 22 THR B N 1
ATOM 2113 C CA . THR B 2 22 ? 15.236 25.277 10.053 1.00 13.49 22 THR B CA 1
ATOM 2114 C C . THR B 2 22 ? 14.902 24.455 8.820 1.00 10.46 22 THR B C 1
ATOM 2115 O O . THR B 2 22 ? 13.800 24.544 8.263 1.00 12.98 22 THR B O 1
ATOM 2119 N N . LEU B 2 23 ? 15.902 23.705 8.382 1.00 13.96 23 LEU B N 1
ATOM 2120 C CA . LEU B 2 23 ? 15.854 22.909 7.168 1.00 14.05 23 LEU B CA 1
ATOM 2121 C C . LEU B 2 23 ? 15.907 21.432 7.538 1.00 16.95 23 LEU B C 1
ATOM 2122 O O . LEU B 2 23 ? 16.452 21.057 8.579 1.00 18.18 23 LEU B O 1
ATOM 2127 N N . LYS B 2 24 ? 15.333 20.598 6.676 1.00 17.26 24 LYS B N 1
ATOM 2128 C CA . LYS B 2 24 ? 15.281 19.170 6.944 1.00 21.43 24 LYS B CA 1
ATOM 2129 C C . LYS B 2 24 ? 16.687 18.578 6.978 1.00 20.99 24 LYS B C 1
ATOM 2130 O O . LYS B 2 24 ? 17.652 19.156 6.470 1.00 19.13 24 LYS B O 1
ATOM 2136 N N . LYS B 2 25 ? 16.793 17.401 7.593 1.00 20.44 25 LYS B N 1
ATOM 2137 C CA . LYS B 2 25 ? 18.074 16.719 7.676 1.00 22.11 25 LYS B CA 1
ATOM 2138 C C . LYS B 2 25 ? 18.645 16.499 6.282 1.00 21.25 25 LYS B C 1
ATOM 2139 O O . LYS B 2 25 ? 17.930 16.110 5.353 1.00 23.24 25 LYS B O 1
ATOM 2143 N N . GLY B 2 26 ? 19.943 16.779 6.136 1.00 25.56 26 GLY B N 1
ATOM 2144 C CA . GLY B 2 26 ? 20.638 16.630 4.874 1.00 31.09 26 GLY B CA 1
ATOM 2145 C C . GLY B 2 26 ? 20.531 17.805 3.927 1.00 28.30 26 GLY B C 1
ATOM 2146 O O . GLY B 2 26 ? 21.202 17.804 2.885 1.00 28.10 26 GLY B O 1
ATOM 2147 N N . VAL B 2 27 ? 19.707 18.799 4.236 1.00 21.40 27 VAL B N 1
ATOM 2148 C CA . VAL B 2 27 ? 19.578 19.990 3.405 1.00 17.94 27 VAL B CA 1
ATOM 2149 C C . VAL B 2 27 ? 20.640 20.987 3.846 1.00 20.70 27 VAL B C 1
ATOM 2150 O O . VAL B 2 27 ? 20.814 21.228 5.046 1.00 19.78 27 VAL B O 1
ATOM 2154 N N . SER B 2 28 ? 21.358 21.564 2.885 1.00 16.82 28 SER B N 1
ATOM 2155 C CA . SER B 2 28 ? 22.452 22.480 3.184 1.00 13.49 28 SER B CA 1
ATOM 2156 C C . SER B 2 28 ? 21.922 23.898 3.370 1.00 16.14 28 SER B C 1
ATOM 2157 O O . SER B 2 28 ? 21.290 24.454 2.465 1.00 15.45 28 SER B O 1
ATOM 2160 N N . VAL B 2 29 ? 22.199 24.483 4.541 1.00 15.87 29 VAL B N 1
ATOM 2161 C CA . VAL B 2 29 ? 21.863 25.885 4.778 1.00 14.31 29 VAL B CA 1
ATOM 2162 C C . VAL B 2 29 ? 22.555 26.781 3.757 1.00 13.15 29 VAL B C 1
ATOM 2163 O O . VAL B 2 29 ? 21.926 27.650 3.143 1.00 14.91 29 VAL B O 1
ATOM 2167 N N . ASP B 2 30 ? 23.865 26.592 3.569 1.00 14.26 30 ASP B N 1
ATOM 2168 C CA . ASP B 2 30 ? 24.611 27.465 2.669 1.00 14.95 30 ASP B CA 1
ATOM 2169 C C . ASP B 2 30 ? 24.074 27.381 1.249 1.00 14.63 30 ASP B C 1
ATOM 2170 O O . ASP B 2 30 ? 23.955 28.402 0.563 1.00 16.34 30 ASP B O 1
ATOM 2175 N N . SER B 2 31 ? 23.774 26.168 0.780 1.00 14.73 31 SER B N 1
ATOM 2176 C CA . SER B 2 31 ? 23.195 26.014 -0.552 1.00 16.40 31 SER B CA 1
ATOM 2177 C C . SER B 2 31 ? 21.825 26.674 -0.634 1.00 17.94 31 SER B C 1
ATOM 2178 O O . SER B 2 31 ? 21.525 27.392 -1.592 1.00 16.18 31 SER B O 1
ATOM 2181 N N . THR B 2 32 ? 20.981 26.448 0.374 1.00 13.74 32 THR B N 1
ATOM 2182 C CA . THR B 2 32 ? 19.609 26.941 0.319 1.00 14.52 32 THR B CA 1
ATOM 2183 C C . THR B 2 32 ? 19.558 28.463 0.266 1.00 15.06 32 THR B C 1
ATOM 2184 O O . THR B 2 32 ? 18.809 29.043 -0.534 1.00 15.49 32 THR B O 1
ATOM 2188 N N . VAL B 2 33 ? 20.318 29.139 1.134 1.00 15.56 33 VAL B N 1
ATOM 2189 C CA . VAL B 2 33 ? 20.187 30.593 1.172 1.00 13.93 33 VAL B CA 1
ATOM 2190 C C . VAL B 2 33 ? 20.835 31.228 -0.057 1.00 12.91 33 VAL B C 1
ATOM 2191 O O . VAL B 2 33 ? 20.426 32.313 -0.486 1.00 17.74 33 VAL B O 1
ATOM 2195 N N . ALA B 2 34 ? 21.832 30.569 -0.648 1.00 15.29 34 ALA B N 1
ATOM 2196 C CA . ALA B 2 34 ? 22.373 31.038 -1.919 1.00 16.30 34 ALA B CA 1
ATOM 2197 C C . ALA B 2 34 ? 21.331 30.935 -3.030 1.00 18.41 34 ALA B C 1
ATOM 2198 O O . ALA B 2 34 ? 21.091 31.905 -3.759 1.00 23.57 34 ALA B O 1
ATOM 2200 N N . LYS B 2 35 ? 20.682 29.774 -3.158 1.00 15.58 35 LYS B N 1
ATOM 2201 C CA . LYS B 2 35 ? 19.657 29.600 -4.188 1.00 14.46 35 LYS B CA 1
ATOM 2202 C C . LYS B 2 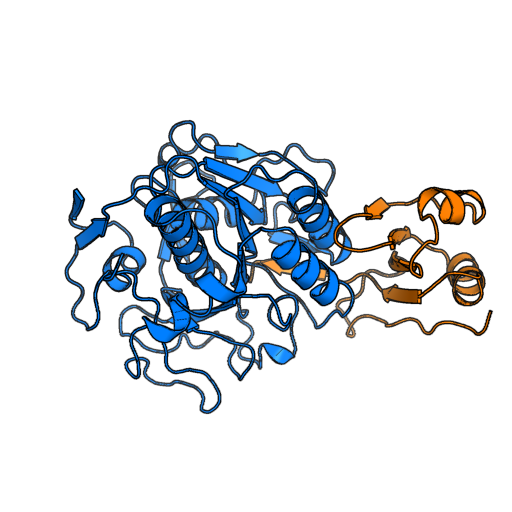35 ? 18.486 30.548 -4.000 1.00 20.78 35 LYS B C 1
ATOM 2203 O O . LYS B 2 35 ? 17.880 30.986 -4.985 1.00 23.98 35 LYS B O 1
ATOM 2209 N N . ARG B 2 36 ? 18.133 30.861 -2.759 1.00 20.20 36 ARG B N 1
ATOM 2210 C CA A ARG B 2 36 ? 16.998 31.721 -2.461 0.42 21.39 36 ARG B CA 1
ATOM 2211 C CA B ARG B 2 36 ? 16.990 31.724 -2.498 0.35 21.38 36 ARG B CA 1
ATOM 2212 C CA C ARG B 2 36 ? 16.991 31.722 -2.492 0.23 21.40 36 ARG B CA 1
ATOM 2213 C C . ARG B 2 36 ? 17.367 33.195 -2.415 1.00 20.74 36 ARG B C 1
ATOM 2214 O O . ARG B 2 36 ? 16.479 34.037 -2.245 1.00 30.46 36 ARG B O 1
ATOM 2236 N N . GLY B 2 37 ? 18.648 33.523 -2.546 1.00 20.73 37 GLY B N 1
ATOM 2237 C CA . GLY B 2 37 ? 19.077 34.905 -2.447 1.00 26.80 37 GLY B CA 1
ATOM 2238 C C . GLY B 2 37 ? 18.760 35.513 -1.100 1.00 34.26 37 GLY B C 1
ATOM 2239 O O . GLY B 2 37 ? 18.271 36.648 -1.031 1.00 32.44 37 GLY B O 1
ATOM 2240 N N . ILE B 2 38 ? 19.011 34.776 -0.022 1.00 20.98 38 ILE B N 1
ATOM 2241 C CA . ILE B 2 38 ? 18.726 35.248 1.329 1.00 23.06 38 ILE B CA 1
ATOM 2242 C C . ILE B 2 38 ? 20.031 35.659 1.989 1.00 19.94 38 ILE B C 1
ATOM 2243 O O . ILE B 2 38 ? 21.002 34.890 2.007 1.00 22.77 38 ILE B O 1
ATOM 2248 N N . ARG B 2 39 ? 20.059 36.875 2.525 1.00 20.70 39 ARG B N 1
ATOM 2249 C CA . ARG B 2 39 ? 21.181 37.338 3.327 1.00 19.15 39 ARG B CA 1
ATOM 2250 C C . ARG B 2 39 ? 20.890 36.994 4.784 1.00 19.27 39 ARG B C 1
ATOM 2251 O O . ARG B 2 39 ? 19.898 37.464 5.350 1.00 19.90 39 ARG B O 1
ATOM 2256 N N . THR B 2 40 ? 21.738 36.166 5.381 1.00 16.50 40 THR B N 1
ATOM 2257 C CA . THR B 2 40 ? 21.495 35.695 6.735 1.00 14.80 40 THR B CA 1
ATOM 2258 C C . THR B 2 40 ? 22.106 36.639 7.761 1.00 16.47 40 THR B C 1
ATOM 2259 O O . THR B 2 40 ? 23.064 37.369 7.487 1.00 17.63 40 THR B O 1
ATOM 2263 N N . GLN B 2 41 ? 21.519 36.626 8.953 1.00 13.82 41 GLN B N 1
ATOM 2264 C CA . GLN B 2 41 ? 22.120 37.225 10.137 1.00 12.29 41 GLN B CA 1
ATOM 2265 C C . GLN B 2 41 ? 22.996 36.234 10.891 1.00 13.45 41 GLN B C 1
ATOM 2266 O O . GLN B 2 41 ? 24.079 36.597 11.357 1.00 15.46 41 GLN B O 1
ATOM 2272 N N . HIS B 2 42 ? 22.533 34.987 11.029 1.00 10.85 42 HIS B N 1
ATOM 2273 C CA . HIS B 2 42 ? 23.299 33.902 11.629 1.00 12.57 42 HIS B CA 1
ATOM 2274 C C . HIS B 2 42 ? 22.992 32.618 10.883 1.00 10.45 42 HIS B C 1
ATOM 2275 O O . HIS B 2 42 ? 21.890 32.440 10.370 1.00 11.62 42 HIS B O 1
ATOM 2282 N N . ARG B 2 43 ? 23.950 31.703 10.868 1.00 13.69 43 ARG B N 1
ATOM 2283 C CA . ARG B 2 43 ? 23.736 30.365 10.338 1.00 11.87 43 ARG B CA 1
ATOM 2284 C C . ARG B 2 43 ? 24.108 29.340 11.397 1.00 10.18 43 ARG B C 1
ATOM 2285 O O . ARG B 2 43 ? 25.098 29.514 12.118 1.00 14.40 43 ARG B O 1
ATOM 2293 N N . PHE B 2 44 ? 23.328 28.265 11.464 1.00 10.95 44 PHE B N 1
ATOM 2294 C CA . PHE B 2 44 ? 23.484 27.234 12.476 1.00 13.44 44 PHE B CA 1
ATOM 2295 C C . PHE B 2 44 ? 23.670 25.889 11.798 1.00 14.74 44 PHE B C 1
ATOM 2296 O O . PHE B 2 44 ? 22.958 25.562 10.842 1.00 14.77 44 PHE B O 1
ATOM 2304 N N . GLY B 2 45 ? 24.604 25.102 12.317 1.00 16.62 45 GLY B N 1
ATOM 2305 C CA . GLY B 2 45 ? 24.816 23.752 11.827 1.00 19.27 45 GLY B CA 1
ATOM 2306 C C . GLY B 2 45 ? 24.915 22.701 12.914 1.00 19.50 45 GLY B C 1
ATOM 2307 O O . GLY B 2 45 ? 24.788 21.504 12.633 1.00 23.39 45 GLY B O 1
ATOM 2308 N N . LYS B 2 46 ? 25.162 23.119 14.154 1.00 13.95 46 LYS B N 1
ATOM 2309 C CA . LYS B 2 46 ? 25.384 22.181 15.245 1.00 13.86 46 LYS B CA 1
ATOM 2310 C C . LYS B 2 46 ? 24.161 22.006 16.140 1.00 17.67 46 LYS B C 1
ATOM 2311 O O . LYS B 2 46 ? 23.744 20.873 16.403 1.00 20.24 46 LYS B O 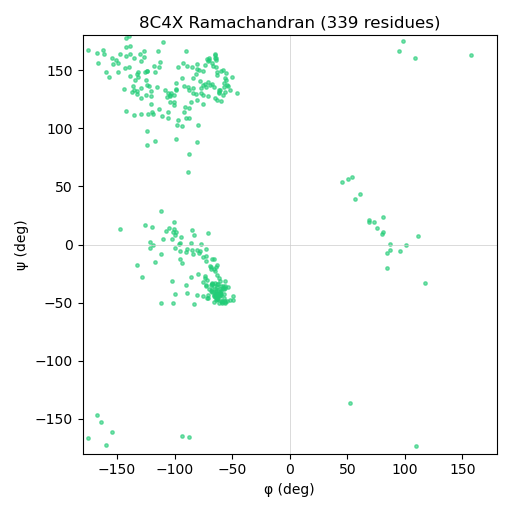1
ATOM 2317 N N . VAL B 2 47 ? 23.565 23.101 16.617 1.00 12.25 47 VAL B N 1
ATOM 2318 C CA . VAL B 2 47 ? 22.392 22.965 17.481 1.00 13.91 47 VAL B CA 1
ATOM 2319 C C . VAL B 2 47 ? 21.090 23.026 16.705 1.00 14.34 47 VAL B C 1
ATOM 2320 O O . VAL B 2 47 ? 20.040 22.635 17.237 1.00 15.36 47 VAL B O 1
ATOM 2324 N N . LEU B 2 48 ? 21.132 23.509 15.467 1.00 11.59 48 LEU B N 1
ATOM 2325 C CA . LEU B 2 48 ? 20.021 23.498 14.536 1.00 12.45 48 LEU B CA 1
ATOM 2326 C C . LEU B 2 48 ? 20.625 23.388 13.151 1.00 15.20 48 LEU B C 1
ATOM 2327 O O . LEU B 2 48 ? 21.776 23.774 12.928 1.00 15.86 48 LEU B O 1
ATOM 2332 N N . ASN B 2 49 ? 19.837 22.873 12.218 1.00 13.07 49 ASN B N 1
ATOM 2333 C CA . ASN B 2 49 ? 20.166 22.978 10.800 1.00 13.33 49 ASN B CA 1
ATOM 2334 C C . ASN B 2 49 ? 19.332 24.142 10.290 1.00 11.14 49 ASN B C 1
ATOM 2335 O O . ASN B 2 49 ? 18.180 23.973 9.907 1.00 14.17 49 ASN B O 1
ATOM 2340 N N . GLY B 2 50 ? 19.884 25.348 10.337 1.00 12.45 50 GLY B N 1
ATOM 2341 C CA . GLY B 2 50 ? 19.028 26.480 10.059 1.00 12.43 50 GLY B CA 1
ATOM 2342 C C . GLY B 2 50 ? 19.790 27.780 10.032 1.00 11.85 50 GLY B C 1
ATOM 2343 O O . GLY B 2 50 ? 21.021 27.811 9.994 1.00 12.48 50 GLY B O 1
ATOM 2344 N N . PHE B 2 51 ? 19.025 28.863 10.064 1.00 12.02 51 PHE B N 1
ATOM 2345 C CA . PHE B 2 51 ? 19.599 30.195 9.970 1.00 9.28 51 PHE B CA 1
ATOM 2346 C C . PHE B 2 51 ? 18.566 31.186 10.470 1.00 11.72 51 PHE B C 1
ATOM 2347 O O . PHE B 2 51 ? 17.393 30.852 10.657 1.00 11.57 51 PHE B O 1
ATOM 2355 N N . SER B 2 52 ? 19.016 32.412 10.689 1.00 11.52 52 SER B N 1
ATOM 2356 C CA . SER B 2 52 ? 18.114 33.510 10.991 1.00 11.64 52 SER B CA 1
ATOM 2357 C C . SER B 2 52 ? 18.348 34.615 9.974 1.00 11.80 52 SER B C 1
ATOM 2358 O O . SER B 2 52 ? 19.460 34.774 9.457 1.00 12.63 52 SER B O 1
ATOM 2361 N N . ALA B 2 53 ? 17.292 35.366 9.680 1.00 12.04 53 ALA B N 1
ATOM 2362 C CA . ALA B 2 53 ? 17.407 36.396 8.659 1.00 11.63 53 ALA B CA 1
ATOM 2363 C C . ALA B 2 53 ? 16.205 37.317 8.722 1.00 12.84 53 ALA B C 1
ATOM 2364 O O . ALA B 2 53 ? 15.127 36.944 9.198 1.00 12.70 53 ALA B O 1
ATOM 2366 N N . LYS B 2 54 ? 16.412 38.531 8.228 1.00 17.10 54 LYS B N 1
ATOM 2367 C CA . LYS B 2 54 ? 15.301 39.393 7.867 1.00 13.61 54 LYS B CA 1
ATOM 2368 C C . LYS B 2 54 ? 14.735 38.909 6.541 1.00 14.72 54 LYS B C 1
ATOM 2369 O O . LYS B 2 54 ? 15.492 38.591 5.620 1.00 19.04 54 LYS B O 1
ATOM 2375 N N . LEU B 2 55 ? 13.415 38.813 6.457 1.00 14.02 55 LEU B N 1
ATOM 2376 C CA . LEU B 2 55 ? 12.742 38.394 5.232 1.00 14.93 55 LEU B CA 1
ATOM 2377 C C . LEU B 2 55 ? 11.597 39.349 4.945 1.00 20.40 55 LEU B C 1
ATOM 2378 O O . LEU B 2 55 ? 10.777 39.618 5.828 1.00 18.91 55 LEU B O 1
ATOM 2383 N N . THR B 2 56 ? 11.545 39.863 3.720 1.00 20.85 56 THR B N 1
ATOM 2384 C CA . THR B 2 56 ? 10.356 40.578 3.290 1.00 24.03 56 THR B CA 1
ATOM 2385 C C . THR B 2 56 ? 9.172 39.616 3.225 1.00 28.68 56 THR B C 1
ATOM 2386 O O . THR B 2 56 ? 9.329 38.391 3.230 1.00 27.41 56 THR B O 1
ATOM 2390 N N . ASP B 2 57 ? 7.967 40.183 3.179 1.00 30.95 57 ASP B N 1
ATOM 2391 C CA . ASP B 2 57 ? 6.777 39.343 3.088 1.00 27.69 57 ASP B CA 1
ATOM 2392 C C . ASP B 2 57 ? 6.848 38.417 1.879 1.00 27.00 57 ASP B C 1
ATOM 2393 O O . ASP B 2 57 ? 6.422 37.259 1.948 1.00 30.22 57 ASP B O 1
ATOM 2398 N N . ASP B 2 58 ? 7.394 38.906 0.765 1.00 31.05 58 ASP B N 1
ATOM 2399 C CA . ASP B 2 58 ? 7.484 38.083 -0.435 1.00 31.41 58 ASP B CA 1
ATOM 2400 C C . ASP B 2 58 ? 8.518 36.974 -0.272 1.00 31.22 58 ASP B C 1
ATOM 2401 O O . ASP B 2 58 ? 8.271 35.826 -0.661 1.00 31.71 58 ASP B O 1
ATOM 2406 N N . GLN B 2 59 ? 9.683 37.295 0.296 1.00 26.36 59 GLN B N 1
ATOM 2407 C CA . GLN B 2 59 ? 10.676 36.262 0.584 1.00 27.13 59 GLN B CA 1
ATOM 2408 C C . GLN B 2 59 ? 10.089 35.175 1.473 1.00 30.72 59 GLN B C 1
ATOM 2409 O O . GLN B 2 59 ? 10.299 33.979 1.238 1.00 26.81 59 GLN B O 1
ATOM 2415 N N . LEU B 2 60 ? 9.379 35.581 2.530 1.00 23.65 60 LEU B N 1
ATOM 2416 C CA . LEU B 2 60 ? 8.764 34.614 3.428 1.00 26.07 60 LEU B CA 1
ATOM 2417 C C . LEU B 2 60 ? 7.762 33.742 2.686 1.00 30.48 60 LEU B C 1
ATOM 2418 O O . LEU B 2 60 ? 7.717 32.524 2.891 1.00 26.09 60 LEU B O 1
ATOM 2423 N N . SER B 2 61 ? 6.959 34.345 1.808 1.00 28.79 61 SER B N 1
ATOM 2424 C CA . SER B 2 61 ? 6.016 33.563 1.015 1.00 32.06 61 SER B CA 1
ATOM 2425 C C . SER B 2 61 ? 6.733 32.482 0.221 1.00 28.36 61 SER B C 1
ATOM 2426 O O . SER B 2 61 ? 6.339 31.309 0.245 1.00 30.48 61 SER B O 1
ATOM 2429 N N . LYS B 2 62 ? 7.795 32.860 -0.490 1.00 26.64 62 LYS B N 1
ATOM 2430 C CA . LYS B 2 62 ? 8.513 31.891 -1.307 1.00 31.04 62 LYS B CA 1
ATOM 2431 C C . LYS B 2 62 ? 9.221 30.852 -0.452 1.00 38.26 62 LYS B C 1
ATOM 2432 O O . LYS B 2 62 ? 9.317 29.685 -0.846 1.00 32.40 62 LYS B O 1
ATOM 2438 N N . LEU B 2 63 ? 9.716 31.246 0.720 1.00 32.07 63 LEU B N 1
ATOM 2439 C CA . LEU B 2 63 ? 10.393 30.275 1.567 1.00 26.11 63 LEU B CA 1
ATOM 2440 C C . LEU B 2 63 ? 9.426 29.223 2.092 1.00 27.56 63 LEU B C 1
ATOM 2441 O O . LEU B 2 63 ? 9.807 28.058 2.258 1.00 26.38 63 LEU B O 1
ATOM 2446 N N . ARG B 2 64 ? 8.174 29.602 2.350 1.00 23.91 64 ARG B N 1
ATOM 2447 C CA . ARG B 2 64 ? 7.235 28.667 2.956 1.00 27.33 64 ARG B CA 1
ATOM 2448 C C . ARG B 2 64 ? 7.006 27.446 2.074 1.00 23.24 64 ARG B C 1
ATOM 2449 O O . ARG B 2 64 ? 6.710 26.360 2.586 1.00 28.44 64 ARG B O 1
ATOM 2457 N N . THR B 2 65 ? 7.133 27.601 0.755 1.00 28.14 65 THR B N 1
ATOM 2458 C CA . THR B 2 65 ? 6.947 26.501 -0.183 1.00 30.35 65 THR B CA 1
ATOM 2459 C C . THR B 2 65 ? 8.262 26.026 -0.788 1.00 34.03 65 THR B C 1
ATOM 2460 O O . THR B 2 65 ? 8.247 25.248 -1.750 1.00 31.57 65 THR B O 1
ATOM 2464 N N . THR B 2 66 ? 9.394 26.467 -0.247 1.00 24.35 66 THR B N 1
ATOM 2465 C CA . THR B 2 66 ? 10.691 26.073 -0.775 1.00 23.95 66 THR B CA 1
ATOM 2466 C C . THR B 2 66 ? 11.012 24.654 -0.324 1.00 25.89 66 THR B C 1
ATOM 2467 O O . THR B 2 66 ? 10.883 24.344 0.868 1.00 20.76 66 THR B O 1
ATOM 2471 N N . PRO B 2 67 ? 11.411 23.765 -1.229 1.00 23.76 67 PRO B N 1
ATOM 2472 C CA . PRO B 2 67 ? 11.757 22.402 -0.806 1.00 26.64 67 PRO B CA 1
ATOM 2473 C C . PRO B 2 67 ? 12.854 22.418 0.248 1.00 24.57 67 PRO B C 1
ATOM 2474 O O . PRO B 2 67 ? 13.817 23.185 0.158 1.00 24.17 67 PRO B O 1
ATOM 2478 N N . GLY B 2 68 ? 12.701 21.562 1.251 1.00 19.59 68 GLY B N 1
ATOM 2479 C CA . GLY B 2 68 ? 13.715 21.391 2.265 1.00 20.42 68 GLY B CA 1
ATOM 2480 C C . GLY B 2 68 ? 13.497 22.198 3.524 1.00 17.09 68 GLY B C 1
ATOM 2481 O O . GLY B 2 68 ? 14.244 22.016 4.490 1.00 18.56 68 GLY B O 1
ATOM 2482 N N . VAL B 2 69 ? 12.493 23.064 3.551 1.00 16.97 69 VAL B N 1
ATOM 2483 C CA . VAL B 2 69 ? 12.224 23.859 4.744 1.00 16.93 69 VAL B CA 1
ATOM 2484 C C . VAL B 2 69 ? 11.440 23.017 5.739 1.00 17.29 69 VAL B C 1
ATOM 2485 O O . VAL B 2 69 ? 10.422 22.405 5.388 1.00 19.64 69 VAL B O 1
ATOM 2489 N N . ALA B 2 70 ? 11.909 22.988 6.988 1.00 17.13 70 ALA B N 1
ATOM 2490 C CA . ALA B 2 70 ? 11.265 22.236 8.054 1.00 14.99 70 ALA B CA 1
ATOM 2491 C C . ALA B 2 70 ? 10.395 23.101 8.953 1.00 19.19 70 ALA B C 1
ATOM 2492 O O . ALA B 2 70 ? 9.291 22.688 9.325 1.00 20.82 70 ALA B O 1
ATOM 2494 N N . SER B 2 71 ? 10.868 24.287 9.328 1.00 14.55 71 SER B N 1
ATOM 2495 C CA . SER B 2 71 ? 10.099 25.152 10.209 1.00 16.29 71 SER B CA 1
ATOM 2496 C C . SER B 2 71 ? 10.497 26.596 9.959 1.00 15.06 71 SER B C 1
ATOM 2497 O O . SER B 2 71 ? 11.604 26.892 9.500 1.00 14.36 71 SER B O 1
ATOM 2500 N N . ILE B 2 72 ? 9.572 27.497 10.278 1.00 16.40 72 ILE B N 1
ATOM 2501 C CA . ILE B 2 72 ? 9.813 28.935 10.251 1.00 13.05 72 ILE B CA 1
ATOM 2502 C C . ILE B 2 72 ? 9.179 29.523 11.502 1.00 12.48 72 ILE B C 1
ATOM 2503 O O . ILE B 2 72 ? 8.014 29.244 11.804 1.00 15.33 72 ILE B O 1
ATOM 2508 N N . GLU B 2 73 ? 9.937 30.344 12.226 1.00 13.82 73 GLU B N 1
ATOM 2509 C CA . GLU B 2 73 ? 9.478 30.919 13.479 1.00 12.63 73 GLU B CA 1
ATOM 2510 C C . GLU B 2 73 ? 9.836 32.398 13.487 1.00 10.97 73 GLU B C 1
ATOM 2511 O O . GLU B 2 73 ? 10.974 32.758 13.177 1.00 11.20 73 GLU B O 1
ATOM 2517 N N . GLN B 2 74 ? 8.895 33.259 13.855 1.00 11.04 74 GLN B N 1
ATOM 2518 C CA . GLN B 2 74 ? 9.254 34.662 14.014 1.00 11.19 74 GLN B CA 1
ATOM 2519 C C . GLN B 2 74 ? 10.227 34.822 15.180 1.00 12.47 74 GLN B C 1
ATOM 2520 O O . GLN B 2 74 ? 10.055 34.219 16.243 1.00 11.61 74 GLN B O 1
ATOM 2526 N N . ASP B 2 75 ? 11.270 35.619 14.957 1.00 9.77 75 ASP B N 1
ATOM 2527 C CA . ASP B 2 75 ? 12.215 35.932 16.022 1.00 10.22 75 ASP B CA 1
ATOM 2528 C C . ASP B 2 75 ? 11.503 36.716 17.120 1.00 10.15 75 ASP B C 1
ATOM 2529 O O . ASP B 2 75 ? 10.525 37.427 16.866 1.00 11.04 75 ASP B O 1
ATOM 2534 N N . ALA B 2 76 ? 12.004 36.597 18.349 1.00 9.02 76 ALA B N 1
ATOM 2535 C CA . ALA B 2 76 ? 11.329 37.191 19.499 1.00 9.31 76 ALA B CA 1
ATOM 2536 C C . ALA B 2 76 ? 12.352 37.745 20.485 1.00 9.57 76 ALA B C 1
ATOM 2537 O O . ALA B 2 76 ? 13.535 37.391 20.455 1.00 10.28 76 ALA B O 1
ATOM 2539 N N . VAL B 2 77 ? 11.887 38.624 21.373 1.00 10.63 77 VAL B N 1
ATOM 2540 C CA . VAL B 2 77 ? 12.795 39.243 22.336 1.00 11.54 77 VAL B CA 1
ATOM 2541 C C . VAL B 2 77 ? 13.099 38.282 23.478 1.00 14.41 77 VAL B C 1
ATOM 2542 O O . VAL B 2 77 ? 12.291 37.428 23.847 1.00 14.37 77 VAL B O 1
ATOM 2546 N N . ILE B 2 78 ? 14.296 38.441 24.037 1.00 11.43 78 ILE B N 1
ATOM 2547 C CA . ILE B 2 78 ? 14.809 37.681 25.171 1.00 12.00 78 ILE B CA 1
ATOM 2548 C C . ILE B 2 78 ? 15.393 38.669 26.164 1.00 11.80 78 ILE B C 1
ATOM 2549 O O . ILE B 2 78 ? 15.975 39.686 25.772 1.00 12.76 78 ILE B O 1
ATOM 2554 N N . THR B 2 79 ? 15.286 38.349 27.454 1.00 12.40 79 THR B N 1
ATOM 2555 C CA . THR B 2 79 ? 15.888 39.199 28.470 1.00 15.46 79 THR B CA 1
ATOM 2556 C C . THR B 2 79 ? 16.541 38.345 29.545 1.00 17.47 79 THR B C 1
ATOM 2557 O O . THR B 2 79 ? 16.281 37.140 29.665 1.00 14.16 79 THR B O 1
ATOM 2561 N N . VAL B 2 80 ? 17.394 39.001 30.338 1.00 18.10 80 VAL B N 1
ATOM 2562 C CA . VAL B 2 80 ? 17.919 38.370 31.540 1.00 18.30 80 VAL B CA 1
ATOM 2563 C C . VAL B 2 80 ? 16.751 37.921 32.412 1.00 21.98 80 VAL B C 1
ATOM 2564 O O . VAL B 2 80 ? 15.682 38.549 32.429 1.00 19.26 80 VAL B O 1
ATOM 2568 N N . ASP B 2 81 ? 16.939 36.815 33.138 1.00 18.35 81 ASP B N 1
ATOM 2569 C CA . ASP B 2 81 ? 15.778 36.194 33.794 1.00 32.30 81 ASP B CA 1
ATOM 2570 C C . ASP B 2 81 ? 16.086 35.545 35.139 1.00 29.50 81 ASP B C 1
ATOM 2571 O O . ASP B 2 81 ? 15.730 34.379 35.317 1.00 34.25 81 ASP B O 1
#

Foldseek 3Di:
DKDAQQVWQQQQPQADQDDDRPNMHDADALLAPEEEEEEWQAAQQPQVQCPNQEDEDEALVPDDRHALAWLSNFLLFCLEGCRQYLRPNHRYYYQHQAHNNTDHDLVSSLVSLVCCLVPPDPPAEYEAADKAFDDPVQLVSVQSSLVSQYQAFYELWQQQEASCGMPPLVRPLYAYEFEADSQLEGDNRTHFAQSHQAYGHFAQTWGAGNVSHIDTHGGSSNRRSNLRNLVSSVCVVPNGDGNVVSSVVQNVPFRADRYPPHDPRGGRGYNHSNVD/DPFADEAEDDPPWFDPQKKKWAFDPPDAAVVVCVVLVFDFPAQDDPPTRTTMGRHDPVSSRVVRPDPGTDYMYTDGDDDDD

Organism: NCBI:txid1307831

B-factor: mean 16.26, std 8.8, range [5.73, 67.81]

Radius of gyration: 19.74 Å; Cα contacts (8 Å, |Δi|>4): 1047; chains: 2; bounding box: 41×37×64 Å

Secondary structure (DSSP, 8-state):
-EEES-SSHHHHHHT-SSSSP-SEEE-S---TT-EEEEEES-B-TT-GGGTT-EEEEEETTSS-SB-SSSHHHHHHHHHH-TTT-SSTTPEEEEEE-S-TTSEEEHHHHHHHHHHHHHHPPSSEEEEE-EEEE--HHHHHHHHHHHHTTEEEEEE--SSSSBGGGEETTT-TT-EEEEEE-TTSBBPTT--BSTT--EEEE-SSEEEE-TTSSEEEE-SHHHHHHHHHHHHHHHHHHH----HHHHHHHHHHHSEES--BSPPTTS--EE---TT-/-PPPPEEPPPTT-EEEEEEEEEE-TT--HHHHHHHHTPPPSEEESSS-SEEEEE--HHHHHHHHTSTTEEEEEEEEEEEE-

Sequence (357 aa):
ATQNNPPSWGLDRIDDQTNLPLSRSYTYNNSTGAGVNAYIIDTGIYTAHSDFGGRATNVYDALGGNGQDCNGHGTHVAGTVGGAAYGVAKAVNLRGVRVLNCSGSGTTSGVIAGMNWVASSNHVKPAVANMSLGGGYSSSSSSSLNTAANNLASSGVFLAVAAGNETTNACNRSPASAANATTVAASTSTDARASYSNYGSCVHLYAPGSSITSAWLNGGGTNTISGTSMATPHVAGTAALYKATYGDASFSTIRSSWLVSNATSGVITGNVSSGTPNLLLNKRSLAPAVPVAMAAAGQGVAGQYIVTLKKGVSVDSTVAKRRRGIRTQHRFGKVLNGFSAKLTDDQLSKLRTTPGVASIEQDAVITVD

Nearest PDB structures (foldseek):
  8c4x-assembly1_A  TM=1.004E+00  e=5.200E-66  Actinomadura keratinilytica
  5wsl-assembly3_C  TM=9.876E-01  e=2.103E-43  Meiothermus taiwanensis WR-220
  8c4z-assembly1_B  TM=9.813E-01  e=3.736E-41  Thermus sp. Rt41A
  1s2n-assembly2_B  TM=9.830E-01  e=3.632E-40  Vibrio sp. PA-44
  3f7o-assembly2_B  TM=9.707E-01  e=7.583E-37  Purpureocillium lilacinum